Protein AF-A0AAV4RM75-F1 (afdb_monomer)

Foldseek 3Di:
DDDDDDDDDDDDPPPDDPPPPPPPDDDDCVVVPDDLLVNLLVLQLVLLVVDPLSQVCVVLVQDPVLQLVLQLLLLVLLCVDPPSVVDDSCVSSCLQVPVPDHPDPDDHSSVNSSSNSNSVSVVCVVVVRDDPVCSNVSSVSSSCSSSVSSVVQVVVVVVVVVVVVVPDDDDDPDSDDDD

pLDDT: mean 72.4, std 22.97, range [29.69, 96.88]

Nearest PDB structures (foldseek):
  2k3o-assembly1_A  TM=8.147E-01  e=6.705E-03  Trichonephila 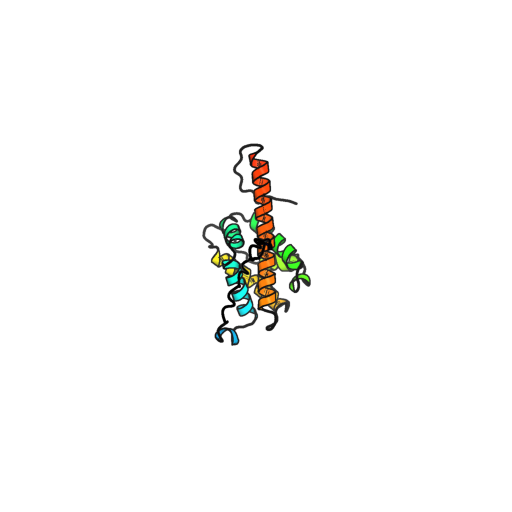antipodiana
  2k3n-assembly1_A  TM=6.837E-01  e=2.264E-02  Trichonephila antipodiana
  7dfe-assembly1_B  TM=6.908E-01  e=2.751E-02  Trichonephila antipodiana
  2lyi-assembly1_A  TM=7.559E-01  e=8.430E-02  Trichonephila antipodiana

Solvent-accessible surface area (backbone atoms only — not comparable to full-atom values): 10931 Å² total; per-residue (Å²): 131,85,86,87,87,86,90,86,76,89,83,79,87,76,80,77,80,80,76,81,73,78,78,78,73,80,80,59,79,76,68,75,78,54,54,71,46,60,52,40,21,50,51,31,27,56,55,44,72,68,34,63,66,49,50,54,49,59,73,66,51,77,43,76,73,36,53,56,54,50,44,41,50,35,26,62,43,39,42,76,35,82,64,49,46,80,60,56,53,65,61,48,28,47,52,64,53,56,87,53,77,70,70,51,98,81,74,52,65,66,57,54,35,47,55,52,19,43,39,56,24,53,50,30,56,77,68,66,60,65,46,91,93,41,39,67,60,50,34,52,52,51,48,51,30,43,46,52,45,51,49,53,48,55,52,51,53,51,54,49,52,53,60,42,66,76,65,61,95,75,98,68,96,62,66,78,81,80,132

Mean predicted aligned error: 13.77 Å

Secondary structure (DSSP, 8-state):
----------------------------GGGGGS-HHHHHHHHHHHHHHH-HHHHHHHHH--SHHHHHHHHHHHHHHHTTSTTGGGS-HHHHHHHHHTTPPP--TT--HHHHHHHHHHHHHHHHHHTT---TTTHHHHHHHHHHHHHHHHHHHHHHHHHHHHHHHTS------------

Sequence (179 aa):
MDTEVHPNKFLNQSKSVRKETTRVEKVSDSMSLMPLKESFKSLLYYNLMSSSVFKEVMYNSTNNSCEITYTRGIASNLLKYYPWSILNETVITNALLQDFPFMGDGQETPDFADIFASRISDLAEKYSLIEKNRLNEVATATVNSITSYLTKRLSNDYFLSLVIKTNVNQTQTQCLLIV

Organism: Caerostris extrusa (NCBI:txid172846)

InterPro domains:
  IPR043070 Spidroin, repetitive domain [G3DSA:1.10.274.60] (22-172)

Radius of gyration: 23.21 Å; Cα contacts (8 Å, |Δi|>4): 117; chains: 1; bounding box: 62×79×41 Å

Structure (mmCIF, N/CA/C/O backbone):
data_AF-A0AAV4RM75-F1
#
_entry.id   AF-A0AAV4RM75-F1
#
loop_
_atom_site.group_PDB
_atom_site.id
_atom_site.type_symbol
_atom_site.label_atom_id
_atom_site.label_alt_id
_atom_site.label_comp_id
_atom_site.label_asym_id
_atom_site.label_entity_id
_atom_site.label_seq_id
_atom_site.pdbx_PDB_ins_code
_atom_site.Cartn_x
_atom_site.Cartn_y
_atom_site.Cartn_z
_atom_site.occupancy
_atom_site.B_iso_or_equiv
_atom_site.auth_seq_id
_atom_site.auth_comp_id
_atom_site.auth_asym_id
_atom_site.auth_atom_id
_atom_site.pdbx_PDB_model_num
ATOM 1 N N . MET A 1 1 ? -36.904 66.925 -27.264 1.00 41.78 1 MET A N 1
ATOM 2 C CA . MET A 1 1 ? -36.433 65.536 -27.403 1.00 41.78 1 MET A CA 1
ATOM 3 C C . MET A 1 1 ? -34.915 65.590 -27.556 1.00 41.78 1 MET A C 1
ATOM 5 O O . MET A 1 1 ? -34.459 65.873 -28.655 1.00 41.78 1 MET A O 1
ATOM 9 N N . ASP A 1 2 ? -34.083 65.487 -26.515 1.00 29.69 2 ASP A N 1
ATOM 10 C CA . ASP A 1 2 ? -34.251 64.815 -25.204 1.00 29.69 2 ASP A CA 1
ATOM 11 C C . ASP A 1 2 ? -34.685 63.344 -25.382 1.00 29.69 2 ASP A C 1
ATOM 13 O O . ASP A 1 2 ? -35.726 63.110 -25.990 1.00 29.69 2 ASP A O 1
ATOM 17 N N . THR A 1 3 ? -34.001 62.290 -24.932 1.00 33.47 3 THR A N 1
ATOM 18 C CA . THR A 1 3 ? -32.664 62.085 -24.320 1.00 33.47 3 THR A CA 1
ATOM 19 C C . THR A 1 3 ? -32.276 60.606 -24.635 1.00 33.47 3 THR A C 1
ATOM 21 O O . THR A 1 3 ? -33.082 59.893 -25.228 1.00 33.47 3 THR A O 1
ATOM 24 N N . GLU A 1 4 ? -31.101 60.018 -24.373 1.00 33.50 4 GLU A N 1
ATOM 25 C CA . GLU A 1 4 ? -29.936 60.345 -23.534 1.00 33.50 4 GLU A CA 1
ATOM 26 C C . GLU A 1 4 ? -28.668 59.622 -24.063 1.00 33.50 4 GLU A C 1
ATOM 28 O O . GLU A 1 4 ? -28.739 58.860 -25.027 1.00 33.50 4 GLU A O 1
ATOM 33 N N . VAL A 1 5 ? -27.521 59.778 -23.389 1.00 41.44 5 VAL A N 1
ATOM 34 C CA . VAL A 1 5 ? -26.380 58.844 -23.468 1.00 41.44 5 VAL A CA 1
ATOM 35 C C . VAL A 1 5 ? -25.986 58.433 -22.052 1.00 41.44 5 VAL A C 1
ATOM 37 O O . VAL A 1 5 ? -25.601 59.293 -21.267 1.00 41.44 5 VAL A O 1
ATOM 40 N N . HIS A 1 6 ? -25.964 57.130 -21.752 1.00 35.81 6 HIS A N 1
ATOM 41 C CA . HIS A 1 6 ? -25.220 56.612 -20.598 1.00 35.81 6 HIS A CA 1
ATOM 42 C C . HIS A 1 6 ? -24.600 55.222 -20.871 1.00 35.81 6 HIS A C 1
ATOM 44 O O . HIS A 1 6 ? -25.290 54.335 -21.375 1.00 35.81 6 HIS A O 1
ATOM 50 N N . PRO A 1 7 ? -23.304 55.004 -20.551 1.00 52.12 7 PRO A N 1
ATOM 51 C CA . PRO A 1 7 ? -22.589 53.765 -20.863 1.00 52.12 7 PRO A CA 1
ATOM 52 C C . PRO A 1 7 ? -22.512 52.791 -19.673 1.00 52.12 7 PRO A C 1
ATOM 54 O O . PRO A 1 7 ? -22.403 53.202 -18.520 1.00 52.12 7 PRO A O 1
ATOM 57 N N . ASN A 1 8 ? -22.488 51.487 -19.960 1.00 32.75 8 ASN A N 1
ATOM 58 C CA . ASN A 1 8 ? -22.171 50.385 -19.036 1.00 32.75 8 ASN A CA 1
ATOM 59 C C . ASN A 1 8 ? -22.020 49.087 -19.862 1.00 32.75 8 ASN A C 1
ATOM 61 O O . ASN A 1 8 ? -22.695 48.941 -20.872 1.00 32.75 8 ASN A O 1
ATOM 65 N N . LYS A 1 9 ? -21.219 48.080 -19.498 1.00 35.28 9 LYS A N 1
ATOM 66 C CA . LYS A 1 9 ? -20.095 47.988 -18.548 1.00 35.28 9 LYS A CA 1
ATOM 67 C C . LYS A 1 9 ? -19.296 46.725 -18.917 1.00 35.28 9 LYS A C 1
ATOM 69 O O . LYS A 1 9 ? -19.857 45.802 -19.498 1.00 35.28 9 LYS A O 1
ATOM 74 N N . PHE A 1 10 ? -18.015 46.680 -18.555 1.00 34.00 10 PHE A N 1
ATOM 75 C CA . PHE A 1 10 ? -17.103 45.536 -18.704 1.00 34.00 10 PHE A CA 1
ATOM 76 C C . PHE A 1 10 ? -17.763 44.149 -18.563 1.00 34.00 10 PHE A C 1
ATOM 78 O O . PHE A 1 10 ? -18.206 43.782 -17.473 1.00 34.00 10 PHE A O 1
ATOM 85 N N . LEU A 1 11 ? -17.730 43.339 -19.629 1.00 32.19 11 LEU A N 1
ATOM 86 C CA . LEU A 1 11 ? -18.045 41.912 -19.544 1.00 32.19 11 LEU A CA 1
ATOM 87 C C . LEU A 1 11 ? -16.769 41.130 -19.187 1.00 32.19 11 LEU A C 1
ATOM 89 O O . LEU A 1 11 ? -15.975 40.765 -20.053 1.00 32.19 11 LEU A O 1
ATOM 93 N N . ASN A 1 12 ? -16.558 40.890 -17.892 1.00 32.94 12 ASN A N 1
ATOM 94 C CA . ASN A 1 12 ? -15.472 40.033 -17.414 1.00 32.94 12 ASN A CA 1
ATOM 95 C C . ASN A 1 12 ? -15.678 38.587 -17.894 1.00 32.94 12 ASN A C 1
ATOM 97 O O . ASN A 1 12 ? -16.632 37.926 -17.489 1.00 32.94 12 ASN A O 1
ATOM 101 N N . GLN A 1 13 ? -14.744 38.063 -18.692 1.00 32.09 13 GLN A N 1
ATOM 102 C CA . GLN A 1 13 ? -14.672 36.633 -19.005 1.00 32.09 13 GLN A CA 1
ATOM 103 C C . GLN A 1 13 ? -14.008 35.852 -17.859 1.00 32.09 13 GLN A C 1
ATOM 105 O O . GLN A 1 13 ? -12.873 35.387 -17.970 1.00 32.09 13 GLN A O 1
ATOM 110 N N . SER A 1 14 ? -14.722 35.657 -16.752 1.00 34.00 14 SER A N 1
ATOM 111 C CA . SER A 1 14 ? -14.342 34.656 -15.751 1.00 34.00 14 SER A CA 1
ATOM 112 C C . SER A 1 14 ? -14.727 33.258 -16.248 1.00 34.00 14 SER A C 1
ATOM 114 O O . SER A 1 14 ? -15.868 32.816 -16.114 1.00 34.00 14 SER A O 1
ATOM 116 N N . LYS A 1 15 ? -13.756 32.534 -16.825 1.00 35.41 15 LYS A N 1
ATOM 117 C CA . LYS A 1 15 ? -13.901 31.104 -17.145 1.00 35.41 15 LYS A CA 1
ATOM 118 C C . LYS A 1 15 ? -14.221 30.330 -15.862 1.00 35.41 15 LYS A C 1
ATOM 120 O O . LYS A 1 15 ? -13.360 30.166 -15.002 1.00 35.41 15 LYS A O 1
ATOM 125 N N . SER A 1 16 ? -15.463 29.864 -15.744 1.00 32.78 16 SER A N 1
ATOM 126 C CA . SER A 1 16 ? -15.908 29.059 -14.607 1.00 32.78 16 SER A CA 1
ATOM 127 C C . SER A 1 16 ? -15.140 27.737 -14.558 1.00 32.78 16 SER A C 1
ATOM 129 O O . SER A 1 16 ? -15.148 26.966 -15.521 1.00 32.78 16 SER A O 1
ATOM 131 N N . VAL A 1 17 ? -14.479 27.477 -13.430 1.00 35.81 17 VAL A N 1
ATOM 132 C CA . VAL A 1 17 ? -13.810 26.203 -13.156 1.00 35.81 17 VAL A CA 1
ATOM 133 C C . VAL A 1 17 ? -14.878 25.118 -13.057 1.00 35.81 17 VAL A C 1
ATOM 135 O O . VAL A 1 17 ? -15.662 25.084 -12.105 1.00 35.81 17 VAL A O 1
ATOM 138 N N . ARG A 1 18 ? -14.908 24.215 -14.041 1.00 31.72 18 ARG A N 1
ATOM 139 C CA . ARG A 1 18 ? -15.780 23.039 -14.019 1.00 31.72 18 ARG A CA 1
ATOM 140 C C . ARG A 1 18 ? -15.318 22.129 -12.881 1.00 31.72 18 ARG A C 1
ATOM 142 O O . ARG A 1 18 ? -14.354 21.391 -13.041 1.00 31.72 18 ARG A O 1
ATOM 149 N N . LYS A 1 19 ? -15.996 22.202 -11.730 1.00 36.22 19 LYS A N 1
ATOM 150 C CA . LYS A 1 19 ? -15.801 21.256 -10.624 1.00 36.22 19 LYS A CA 1
ATOM 151 C C . LYS A 1 19 ? -16.116 19.852 -11.127 1.00 36.22 19 LYS A C 1
ATOM 153 O O . LYS A 1 19 ? -17.282 19.500 -11.317 1.00 36.22 19 LYS A O 1
ATOM 158 N N . GLU A 1 20 ? -15.068 19.076 -11.353 1.00 34.22 20 GLU A N 1
ATOM 159 C CA . GLU A 1 20 ? -15.164 17.660 -11.663 1.00 34.22 20 GLU A CA 1
ATOM 160 C C . GLU A 1 20 ? -15.786 16.967 -10.449 1.00 34.22 20 GLU A C 1
ATOM 162 O O . GLU A 1 20 ? -15.192 16.856 -9.379 1.00 34.22 20 GLU A O 1
ATOM 167 N N . THR A 1 21 ? -17.072 16.652 -10.574 1.00 34.41 21 THR A N 1
ATOM 168 C CA . THR A 1 21 ? -17.865 16.133 -9.465 1.00 34.41 21 THR A CA 1
ATOM 169 C C . THR A 1 21 ? -17.670 14.631 -9.450 1.00 34.41 21 THR A C 1
ATOM 171 O O . THR A 1 21 ? -18.333 13.917 -10.203 1.00 34.41 21 THR A O 1
ATOM 174 N N . THR A 1 22 ? -16.732 14.162 -8.625 1.00 37.88 22 THR A N 1
ATOM 175 C CA . THR A 1 22 ? -16.485 12.734 -8.415 1.00 37.88 22 THR A CA 1
ATOM 176 C C . THR A 1 22 ? -17.799 12.055 -8.056 1.00 37.88 22 THR A C 1
ATOM 178 O O . THR A 1 22 ? -18.402 12.333 -7.017 1.00 37.88 22 THR A O 1
ATOM 181 N N . ARG A 1 23 ? -18.276 11.193 -8.956 1.00 39.38 23 ARG A N 1
ATOM 182 C CA . ARG A 1 23 ? -19.528 10.461 -8.794 1.00 39.38 23 ARG A CA 1
ATOM 183 C C . ARG A 1 23 ? -19.340 9.459 -7.660 1.00 39.38 23 ARG A C 1
ATOM 185 O O . ARG A 1 23 ? -18.745 8.409 -7.864 1.00 39.38 23 ARG A O 1
ATOM 192 N N . VAL A 1 24 ? -19.836 9.797 -6.471 1.00 42.28 24 VAL A N 1
ATOM 193 C CA . VAL A 1 24 ? -19.927 8.849 -5.357 1.00 42.28 24 VAL A CA 1
ATOM 194 C C . VAL A 1 24 ? -20.933 7.779 -5.765 1.00 42.28 24 VAL A C 1
ATOM 196 O O . VAL A 1 24 ? -22.145 8.001 -5.708 1.00 42.28 24 VAL A O 1
ATOM 199 N N . GLU A 1 25 ? -20.438 6.638 -6.239 1.00 44.91 25 GLU A N 1
ATOM 200 C CA . GLU A 1 25 ? -21.293 5.479 -6.440 1.00 44.91 25 GLU A CA 1
ATOM 201 C C . GLU A 1 25 ? -21.811 4.997 -5.088 1.00 44.91 25 GLU A C 1
ATOM 203 O O . GLU A 1 25 ? -21.097 4.912 -4.087 1.00 44.91 25 GLU A O 1
ATOM 208 N N . LYS A 1 26 ? -23.120 4.761 -5.059 1.00 42.38 26 LYS A N 1
ATOM 209 C CA . LYS A 1 26 ? -23.855 4.411 -3.856 1.00 42.38 26 LYS A CA 1
ATOM 210 C C . LYS A 1 26 ? -23.530 2.956 -3.523 1.00 42.38 26 LYS A C 1
ATOM 212 O O . LYS A 1 26 ? -24.121 2.057 -4.113 1.00 42.38 26 LYS A O 1
ATOM 217 N N . VAL A 1 27 ? -22.565 2.758 -2.623 1.00 45.16 27 VAL A N 1
ATOM 218 C CA . VAL A 1 27 ? -22.133 1.440 -2.131 1.00 45.16 27 VAL A CA 1
ATOM 219 C C . VAL A 1 27 ? -23.362 0.604 -1.778 1.00 45.16 27 VAL A C 1
ATOM 221 O O . VAL A 1 27 ? -24.171 1.011 -0.944 1.00 45.16 27 VAL A O 1
ATOM 224 N N . SER A 1 28 ? -23.521 -0.537 -2.449 1.00 44.34 28 SER A N 1
ATOM 225 C CA . SER A 1 28 ? -24.638 -1.451 -2.224 1.00 44.34 28 SER A CA 1
ATOM 226 C C . SER A 1 28 ? -24.513 -2.152 -0.873 1.00 44.34 28 SER A C 1
ATOM 228 O O . SER A 1 28 ? -23.408 -2.474 -0.431 1.00 44.34 28 SER A O 1
ATOM 230 N N . ASP A 1 29 ? -25.652 -2.472 -0.254 1.00 44.28 29 ASP A N 1
ATOM 231 C CA . ASP A 1 29 ? -25.737 -3.041 1.101 1.00 44.28 29 ASP A CA 1
ATOM 232 C C . ASP A 1 29 ? -24.997 -4.388 1.287 1.00 44.28 29 ASP A C 1
ATOM 234 O O . ASP A 1 29 ? -24.772 -4.829 2.414 1.00 44.28 29 ASP A O 1
ATOM 238 N N . SER A 1 30 ? -24.538 -5.018 0.199 1.00 44.31 30 SER A N 1
ATOM 239 C CA . SER A 1 30 ? -23.653 -6.191 0.199 1.00 44.31 30 SER A CA 1
ATOM 240 C C . SER A 1 30 ? -22.316 -5.977 0.924 1.00 44.31 30 SER A C 1
ATOM 242 O O . SER A 1 30 ? -21.786 -6.931 1.491 1.00 44.31 30 SER A O 1
ATOM 244 N N . MET A 1 31 ? -21.789 -4.747 0.993 1.00 48.78 31 MET A N 1
ATOM 245 C CA . MET A 1 31 ? -20.580 -4.448 1.783 1.00 48.78 31 MET A CA 1
ATOM 246 C C . MET A 1 31 ? -20.799 -4.545 3.308 1.00 48.78 31 MET A C 1
ATOM 248 O O . MET A 1 31 ? -19.834 -4.530 4.066 1.00 48.78 31 MET A O 1
ATOM 252 N N . SER A 1 32 ? -22.043 -4.672 3.786 1.00 49.25 32 SER A N 1
ATOM 253 C CA . SER A 1 32 ? -22.368 -4.685 5.223 1.00 49.25 32 SER A CA 1
ATOM 254 C C . SER A 1 32 ? -21.887 -5.940 5.979 1.00 49.25 32 SER A C 1
ATOM 256 O O . SER A 1 32 ? -21.762 -5.901 7.204 1.00 49.25 32 SER A O 1
ATOM 258 N N . LEU A 1 33 ? -21.600 -7.039 5.267 1.00 60.91 33 LEU A N 1
ATOM 259 C CA . LEU A 1 33 ? -21.212 -8.341 5.840 1.00 60.91 33 LEU A CA 1
ATOM 260 C C . LEU A 1 33 ? -19.731 -8.707 5.650 1.00 60.91 33 LEU A C 1
ATOM 262 O O . LEU A 1 33 ? -19.276 -9.709 6.198 1.00 60.91 33 LEU A O 1
ATOM 266 N N . MET A 1 34 ? -18.978 -7.934 4.866 1.00 76.31 34 MET A N 1
ATOM 267 C CA . MET A 1 34 ? -17.593 -8.265 4.535 1.00 76.31 34 MET A CA 1
ATOM 268 C C . MET A 1 34 ? -16.650 -7.860 5.691 1.00 76.31 34 MET A C 1
ATOM 270 O O . MET A 1 34 ? -16.837 -6.785 6.270 1.00 76.31 34 MET A O 1
ATOM 274 N N . PRO A 1 35 ? -15.630 -8.669 6.051 1.00 91.25 35 PRO A N 1
ATOM 275 C CA . PRO A 1 35 ? -14.636 -8.277 7.050 1.00 91.25 35 PRO A CA 1
ATOM 276 C C . PRO A 1 35 ? -13.975 -6.931 6.716 1.00 91.25 35 PRO A C 1
ATOM 278 O O . PRO A 1 35 ? -13.825 -6.578 5.543 1.00 91.25 35 PRO A O 1
ATOM 281 N N . LEU A 1 36 ? -13.552 -6.177 7.739 1.00 92.94 36 LEU A N 1
ATOM 282 C CA . LEU A 1 36 ? -12.953 -4.847 7.544 1.00 92.94 36 LEU A CA 1
ATOM 283 C C . LEU A 1 36 ? -11.711 -4.900 6.649 1.00 92.94 36 LEU A C 1
ATOM 285 O O . LEU A 1 36 ? -11.589 -4.088 5.737 1.00 92.94 36 LEU A O 1
ATOM 289 N N . LYS A 1 37 ? -10.848 -5.897 6.859 1.00 95.12 37 LYS A N 1
ATOM 290 C CA . LYS A 1 37 ? -9.686 -6.190 6.016 1.00 95.12 37 LYS A CA 1
ATOM 291 C C . LYS A 1 37 ? -10.049 -6.424 4.553 1.00 95.12 37 LYS A C 1
ATOM 293 O O . LYS A 1 37 ? -9.462 -5.796 3.686 1.00 95.12 37 LYS A O 1
ATOM 298 N N . GLU A 1 38 ? -11.026 -7.278 4.270 1.00 95.69 38 GLU A N 1
ATOM 299 C CA . GLU A 1 38 ? -11.417 -7.606 2.891 1.00 95.69 38 GLU A CA 1
ATOM 300 C C . GLU A 1 38 ? -12.096 -6.422 2.186 1.00 95.69 38 GLU A C 1
ATOM 302 O O . GLU A 1 38 ? -11.874 -6.163 1.000 1.00 95.69 38 GLU A O 1
ATOM 307 N N . SER A 1 39 ? -12.857 -5.631 2.947 1.00 95.69 39 SER A N 1
ATOM 308 C CA . SER A 1 39 ? -13.413 -4.359 2.480 1.00 95.69 39 SER A CA 1
ATOM 309 C C . SER A 1 39 ? -12.295 -3.360 2.146 1.00 95.69 39 SER A C 1
ATOM 311 O O . SER A 1 39 ? -12.345 -2.692 1.114 1.00 95.69 39 SER A O 1
ATOM 313 N N . PHE A 1 40 ? -11.257 -3.288 2.986 1.00 96.88 40 PHE A N 1
ATOM 314 C CA . PHE A 1 40 ? -10.074 -2.455 2.766 1.00 96.88 40 PHE A CA 1
ATOM 315 C C . PHE A 1 40 ? -9.263 -2.922 1.550 1.00 96.88 40 PHE A C 1
ATOM 317 O O . PHE A 1 40 ? -8.985 -2.109 0.670 1.00 96.88 40 PHE A O 1
ATOM 324 N N . LYS A 1 41 ? -8.981 -4.227 1.436 1.00 96.88 41 LYS A N 1
ATOM 325 C CA . LYS A 1 41 ? -8.309 -4.852 0.287 1.00 96.88 41 LYS A CA 1
ATOM 326 C C . LYS A 1 41 ? -9.018 -4.495 -1.014 1.00 96.88 41 LYS A C 1
ATOM 328 O O . LYS A 1 41 ? -8.382 -4.008 -1.944 1.00 96.88 41 LYS A O 1
ATOM 333 N N . SER A 1 42 ? -10.340 -4.659 -1.046 1.00 96.12 42 SER A N 1
ATOM 334 C CA . SER A 1 42 ? -11.169 -4.314 -2.204 1.00 96.12 42 SER A CA 1
ATOM 335 C C . SER A 1 42 ? -11.028 -2.834 -2.583 1.00 96.12 42 SER A C 1
ATOM 337 O O . SER A 1 42 ? -10.778 -2.510 -3.743 1.00 96.12 42 SER A O 1
ATOM 339 N N . LEU A 1 43 ? -11.125 -1.921 -1.608 1.00 96.56 43 LEU A N 1
ATOM 340 C CA . LEU A 1 43 ? -10.959 -0.480 -1.839 1.00 96.56 43 LEU A CA 1
ATOM 341 C C . LEU A 1 43 ? -9.558 -0.121 -2.350 1.00 96.56 43 LEU A C 1
ATOM 343 O O . LEU A 1 43 ? -9.436 0.739 -3.221 1.00 96.56 43 LEU A O 1
ATOM 347 N N . LEU A 1 44 ? -8.504 -0.757 -1.836 1.00 96.75 44 LEU A N 1
ATOM 348 C CA . LEU A 1 44 ? -7.141 -0.560 -2.331 1.00 96.75 44 LEU A CA 1
ATOM 349 C C . LEU A 1 44 ? -7.009 -1.060 -3.770 1.00 96.75 44 LEU A C 1
ATOM 351 O O . LEU A 1 44 ? -6.587 -0.293 -4.629 1.00 96.75 44 LEU A O 1
ATOM 355 N N . TYR A 1 45 ? -7.431 -2.296 -4.047 1.00 95.44 45 TYR A N 1
ATOM 356 C CA . TYR A 1 45 ? -7.366 -2.910 -5.373 1.00 95.44 45 TYR A CA 1
ATOM 357 C C . TYR A 1 45 ? -8.037 -2.039 -6.445 1.00 95.44 45 TYR A C 1
ATOM 359 O O . TYR A 1 45 ? -7.392 -1.657 -7.424 1.00 95.44 45 TYR A O 1
ATOM 367 N N . TYR A 1 46 ? -9.298 -1.639 -6.240 1.00 95.44 46 TYR A N 1
ATOM 368 C CA . TYR A 1 46 ? -10.026 -0.823 -7.219 1.00 95.44 46 TYR A CA 1
ATOM 369 C C . TYR A 1 46 ? -9.391 0.558 -7.439 1.00 95.44 46 TYR A C 1
ATOM 371 O O . TYR A 1 46 ? -9.344 1.041 -8.572 1.00 95.44 46 TYR A O 1
ATOM 379 N N . ASN A 1 47 ? -8.864 1.190 -6.385 1.00 95.12 47 ASN A N 1
ATOM 380 C CA . ASN A 1 47 ? -8.208 2.495 -6.490 1.00 95.12 47 ASN A CA 1
ATOM 381 C C . ASN A 1 47 ? -6.795 2.413 -7.108 1.00 95.12 47 ASN A C 1
ATOM 383 O O . ASN A 1 47 ? -6.367 3.347 -7.784 1.00 95.12 47 ASN A O 1
ATOM 387 N N . LEU A 1 48 ? -6.072 1.303 -6.929 1.00 92.56 48 LEU A N 1
ATOM 388 C CA . LEU A 1 48 ? -4.798 1.055 -7.613 1.00 92.56 48 LEU A CA 1
ATOM 389 C C . LEU A 1 48 ? -5.030 0.769 -9.104 1.00 92.56 48 LEU A C 1
ATOM 391 O O . LEU A 1 48 ? -4.394 1.386 -9.955 1.00 92.56 48 LEU A O 1
ATOM 395 N N . MET A 1 49 ? -6.009 -0.079 -9.434 1.00 93.31 49 MET A N 1
ATOM 396 C CA . MET A 1 49 ? -6.353 -0.422 -10.820 1.00 93.31 49 MET A CA 1
ATOM 397 C C . MET A 1 49 ? -6.974 0.737 -11.613 1.00 93.31 49 MET A C 1
ATOM 399 O O . MET A 1 49 ? -6.864 0.769 -12.844 1.00 93.31 49 MET A O 1
ATOM 403 N N . SER A 1 50 ? -7.590 1.722 -10.953 1.00 92.75 50 SER A N 1
ATOM 404 C CA . SER A 1 50 ? -8.050 2.948 -11.618 1.00 92.75 50 SER A CA 1
ATOM 405 C C . SER A 1 50 ? -6.903 3.922 -11.931 1.00 92.75 50 SER A C 1
ATOM 407 O O . SER A 1 50 ? -6.985 4.649 -12.924 1.00 92.75 50 SER A O 1
ATOM 409 N N . SER A 1 51 ? -5.795 3.887 -11.181 1.00 91.75 51 SER A N 1
ATOM 410 C CA . SER A 1 51 ? -4.637 4.761 -11.398 1.00 91.75 51 SER A CA 1
ATOM 411 C C . SER A 1 51 ? -3.854 4.401 -12.668 1.00 91.75 51 SER A C 1
ATOM 413 O O . SER A 1 51 ? -3.297 3.310 -12.796 1.00 91.75 51 SER A O 1
ATOM 415 N N . SER A 1 52 ? -3.762 5.342 -13.613 1.00 88.75 52 SER A N 1
ATOM 416 C CA . SER A 1 52 ? -2.922 5.208 -14.813 1.00 88.75 52 SER A CA 1
ATOM 417 C C . SER A 1 52 ? -1.439 5.075 -14.464 1.00 88.75 52 SER A C 1
ATOM 419 O O . SER A 1 52 ? -0.791 4.155 -14.947 1.00 88.75 52 SER A O 1
ATOM 421 N N . VAL A 1 53 ? -0.937 5.933 -13.570 1.00 87.50 53 VAL A N 1
ATOM 422 C CA . VAL A 1 53 ? 0.459 5.945 -13.099 1.00 87.50 53 VAL A CA 1
ATOM 423 C C . VAL A 1 53 ? 0.857 4.616 -12.457 1.00 87.50 53 VAL A C 1
ATOM 425 O O . VAL A 1 53 ? 1.957 4.127 -12.692 1.00 87.50 53 VAL A O 1
ATOM 428 N N . PHE A 1 54 ? -0.030 4.011 -11.661 1.00 86.75 54 PHE A N 1
ATOM 429 C CA . PHE A 1 54 ? 0.235 2.697 -11.076 1.00 86.75 54 PHE A CA 1
ATOM 430 C C . PHE A 1 54 ? 0.405 1.632 -12.164 1.00 86.75 54 PHE A C 1
ATOM 432 O O . PHE A 1 54 ? 1.413 0.931 -12.183 1.00 86.75 54 PHE A O 1
ATOM 439 N N . LYS A 1 55 ? -0.539 1.563 -13.113 1.00 84.81 55 LYS A N 1
ATOM 440 C CA . LYS A 1 55 ? -0.478 0.606 -14.228 1.00 84.81 55 LYS A CA 1
ATOM 441 C C . LYS A 1 55 ? 0.751 0.816 -15.112 1.00 84.81 55 LYS A C 1
ATOM 443 O O . LYS A 1 55 ? 1.382 -0.157 -15.501 1.00 84.81 55 LYS A O 1
ATOM 448 N N . GLU A 1 56 ? 1.121 2.066 -15.381 1.00 81.56 56 GLU A N 1
ATOM 449 C CA . GLU A 1 56 ? 2.311 2.417 -16.159 1.00 81.56 56 GLU A CA 1
ATOM 450 C C . GLU A 1 56 ? 3.607 1.963 -15.475 1.00 81.56 56 GLU A C 1
ATOM 452 O O . GLU A 1 56 ? 4.455 1.365 -16.132 1.00 81.56 56 GLU A O 1
ATOM 457 N N . VAL A 1 57 ? 3.764 2.181 -14.163 1.00 79.62 57 VAL A N 1
ATOM 458 C CA . VAL A 1 57 ? 4.952 1.687 -13.446 1.00 79.62 57 VAL A CA 1
ATOM 459 C C . VAL A 1 57 ? 4.997 0.163 -13.455 1.00 79.62 57 VAL A C 1
ATOM 461 O O . VAL A 1 57 ? 6.036 -0.399 -13.784 1.00 79.62 57 VAL A O 1
ATOM 464 N N . MET A 1 58 ? 3.888 -0.512 -13.142 1.00 77.50 58 MET A N 1
ATOM 465 C CA . MET A 1 58 ? 3.895 -1.975 -13.027 1.00 77.50 58 MET A CA 1
ATOM 466 C C . MET A 1 58 ? 4.065 -2.678 -14.377 1.00 77.50 58 MET A C 1
ATOM 468 O O . MET A 1 58 ? 4.731 -3.703 -14.432 1.00 77.50 58 MET A O 1
ATOM 472 N N . TYR A 1 59 ? 3.564 -2.105 -15.475 1.00 72.62 59 TYR A N 1
ATOM 473 C CA . TYR A 1 59 ? 3.825 -2.615 -16.827 1.00 72.62 59 TYR A CA 1
ATOM 474 C C . TYR A 1 59 ? 5.305 -2.494 -17.240 1.00 72.62 59 TYR A C 1
ATOM 476 O O . TYR A 1 59 ? 5.806 -3.318 -18.000 1.00 72.62 59 TYR A O 1
ATOM 484 N N . ASN A 1 60 ? 6.020 -1.476 -16.745 1.00 69.38 60 ASN A N 1
ATOM 485 C CA . ASN A 1 60 ? 7.411 -1.196 -17.122 1.00 69.38 60 ASN A CA 1
ATOM 486 C C . ASN A 1 60 ? 8.461 -1.706 -16.106 1.00 69.38 60 ASN A C 1
ATOM 488 O O . ASN A 1 60 ? 9.660 -1.596 -16.365 1.00 69.38 60 ASN A O 1
ATOM 492 N N . SER A 1 61 ? 8.056 -2.252 -14.954 1.00 63.31 61 SER A N 1
ATOM 493 C CA . SER A 1 61 ? 8.945 -2.624 -13.835 1.00 63.31 61 SER A CA 1
ATOM 494 C C . SER A 1 61 ? 9.583 -4.020 -13.985 1.00 63.31 61 SER A C 1
ATOM 496 O O . SER A 1 61 ? 9.590 -4.818 -13.052 1.00 63.31 61 SER A O 1
ATOM 498 N N . THR A 1 62 ? 10.176 -4.326 -15.139 1.00 53.62 62 THR A N 1
ATOM 499 C CA . THR A 1 62 ? 10.654 -5.681 -15.501 1.00 53.62 62 THR A CA 1
ATOM 500 C C . THR A 1 62 ? 11.989 -6.108 -14.850 1.00 53.62 62 THR A C 1
ATOM 502 O O . THR A 1 62 ? 12.788 -6.802 -15.481 1.00 53.62 62 THR A O 1
ATOM 505 N N . ASN A 1 63 ? 12.331 -5.629 -13.646 1.00 60.69 63 ASN A N 1
ATOM 506 C CA . ASN A 1 63 ? 13.621 -5.927 -13.003 1.00 60.69 63 ASN A CA 1
ATOM 507 C C . ASN A 1 63 ? 13.558 -5.832 -11.467 1.00 60.69 63 ASN A C 1
ATOM 509 O O . ASN A 1 63 ? 13.258 -4.774 -10.915 1.00 60.69 63 ASN A O 1
ATOM 513 N N . ASN A 1 64 ? 13.970 -6.906 -10.787 1.00 58.50 64 ASN A N 1
ATOM 514 C CA . ASN A 1 64 ? 13.987 -7.081 -9.326 1.00 58.50 64 ASN A CA 1
ATOM 515 C C . ASN A 1 64 ? 14.614 -5.906 -8.543 1.00 58.50 64 ASN A C 1
ATOM 517 O O . ASN A 1 64 ? 14.247 -5.630 -7.400 1.00 58.50 64 ASN A O 1
ATOM 521 N N . SER A 1 65 ? 15.583 -5.196 -9.133 1.00 61.47 65 SER A N 1
ATOM 522 C CA . SER A 1 65 ? 16.208 -4.032 -8.482 1.00 61.47 65 SER A CA 1
ATOM 523 C C . SER A 1 65 ? 15.277 -2.810 -8.391 1.00 61.47 65 SER A C 1
ATOM 525 O O . SER A 1 65 ? 15.356 -2.059 -7.419 1.00 61.47 65 SER A O 1
ATOM 527 N N . CYS A 1 66 ? 14.348 -2.642 -9.339 1.00 69.50 66 CYS A N 1
ATOM 528 C CA . CYS A 1 66 ? 13.317 -1.600 -9.311 1.00 69.50 66 CYS A CA 1
ATOM 529 C C . CYS A 1 66 ? 12.310 -1.865 -8.184 1.00 69.50 66 CYS A C 1
ATOM 531 O O . CYS A 1 66 ? 11.965 -0.946 -7.443 1.00 69.50 66 CYS A O 1
ATOM 533 N N . GLU A 1 67 ? 11.883 -3.121 -8.021 1.00 71.69 67 GLU A N 1
ATOM 534 C CA . GLU A 1 67 ? 10.858 -3.548 -7.059 1.00 71.69 67 GLU A CA 1
ATOM 535 C C . GLU A 1 67 ? 11.223 -3.177 -5.613 1.00 71.69 67 GLU A C 1
ATOM 537 O O . GLU A 1 67 ? 10.404 -2.609 -4.885 1.00 71.69 67 GLU A O 1
ATOM 542 N N . ILE A 1 68 ? 12.472 -3.431 -5.202 1.00 77.69 68 ILE A N 1
ATOM 543 C CA . ILE A 1 68 ? 12.967 -3.101 -3.855 1.00 77.69 68 ILE A CA 1
ATOM 544 C C . ILE A 1 68 ? 13.010 -1.580 -3.650 1.00 77.69 68 ILE A C 1
ATOM 546 O O . ILE A 1 68 ? 12.593 -1.086 -2.598 1.00 77.69 68 ILE A O 1
ATOM 550 N N . THR A 1 69 ? 13.480 -0.822 -4.647 1.00 80.25 69 THR A N 1
ATOM 551 C CA . THR A 1 69 ? 13.524 0.648 -4.591 1.00 80.25 69 THR A CA 1
ATOM 552 C C . THR A 1 69 ? 12.124 1.256 -4.529 1.00 80.25 69 THR A C 1
ATOM 554 O O . THR A 1 69 ? 11.888 2.137 -3.699 1.00 80.25 69 THR A O 1
ATOM 557 N N . TYR A 1 70 ? 11.185 0.779 -5.352 1.00 81.06 70 TYR A N 1
ATOM 558 C CA . TYR A 1 70 ? 9.797 1.235 -5.325 1.00 81.06 70 TYR A CA 1
ATOM 559 C C . TYR A 1 70 ? 9.115 0.864 -4.008 1.00 81.06 70 TYR A C 1
ATOM 561 O O . TYR A 1 70 ? 8.478 1.719 -3.402 1.00 81.06 70 TYR A O 1
ATOM 569 N N . THR A 1 71 ? 9.302 -0.360 -3.512 1.00 85.12 71 THR A N 1
ATOM 570 C CA . THR A 1 71 ? 8.699 -0.813 -2.250 1.00 85.12 71 THR A CA 1
ATOM 571 C C . THR A 1 71 ? 9.178 0.010 -1.056 1.00 85.12 71 THR A C 1
ATOM 573 O O . THR A 1 71 ? 8.351 0.479 -0.272 1.00 85.12 71 THR A O 1
ATOM 576 N N . ARG A 1 72 ? 10.490 0.271 -0.949 1.00 87.75 72 ARG A N 1
ATOM 577 C CA . ARG A 1 72 ? 11.042 1.175 0.075 1.00 87.75 72 ARG A CA 1
ATOM 578 C C . ARG A 1 72 ? 10.494 2.589 -0.067 1.00 87.75 72 ARG A C 1
ATOM 580 O O . ARG A 1 72 ? 9.973 3.136 0.894 1.00 87.75 72 ARG A O 1
ATOM 587 N N . GLY A 1 73 ? 10.531 3.163 -1.270 1.00 88.81 73 GLY A N 1
ATOM 588 C CA . GLY A 1 73 ? 10.043 4.524 -1.498 1.00 88.81 73 GLY A CA 1
ATOM 589 C C . GLY A 1 73 ? 8.544 4.699 -1.222 1.00 88.81 73 GLY A C 1
ATOM 590 O O . GLY A 1 73 ? 8.137 5.730 -0.682 1.00 88.81 73 GLY A O 1
ATOM 591 N N . ILE A 1 74 ? 7.731 3.676 -1.507 1.00 91.00 74 ILE A N 1
ATOM 592 C CA . ILE A 1 74 ? 6.324 3.610 -1.099 1.00 91.00 74 ILE A CA 1
ATOM 593 C C . ILE A 1 74 ? 6.215 3.555 0.429 1.00 91.00 74 ILE A C 1
ATOM 595 O O . ILE A 1 74 ? 5.467 4.350 0.994 1.00 91.00 74 ILE A O 1
ATOM 599 N N . ALA A 1 75 ? 6.976 2.690 1.108 1.00 92.69 75 ALA A N 1
ATOM 600 C CA . ALA A 1 75 ? 6.985 2.606 2.569 1.00 92.69 75 ALA A CA 1
ATOM 601 C C . ALA A 1 75 ? 7.348 3.956 3.220 1.00 92.69 75 ALA A C 1
ATOM 603 O O . ALA A 1 75 ? 6.566 4.475 4.020 1.00 92.69 75 ALA A O 1
ATOM 604 N N . SER A 1 76 ? 8.450 4.593 2.805 1.00 93.44 76 SER A N 1
ATOM 605 C CA . SER A 1 76 ? 8.852 5.925 3.280 1.00 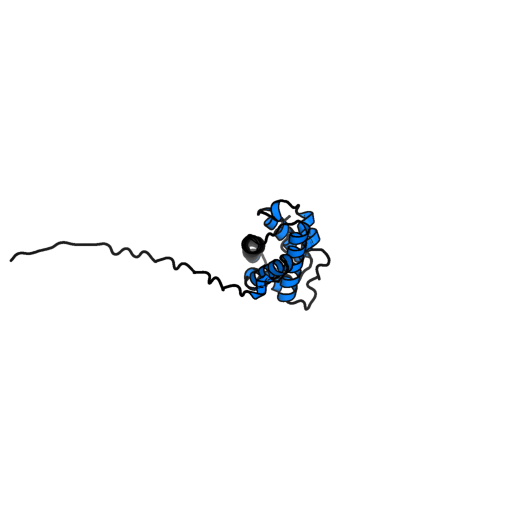93.44 76 SER A CA 1
ATOM 606 C C . SER A 1 76 ? 7.797 7.002 2.996 1.00 93.44 76 SER A C 1
ATOM 608 O O . SER A 1 76 ? 7.712 7.994 3.722 1.00 93.44 76 SER A O 1
ATOM 610 N N . ASN A 1 77 ? 6.999 6.866 1.928 1.00 94.31 77 ASN A N 1
ATOM 611 C CA . ASN A 1 77 ? 5.934 7.820 1.619 1.00 94.31 77 ASN A CA 1
ATOM 612 C C . ASN A 1 77 ? 4.640 7.544 2.398 1.00 94.31 77 ASN A C 1
ATOM 614 O O . ASN A 1 77 ? 3.961 8.498 2.772 1.00 94.31 77 ASN A O 1
ATOM 618 N N . LEU A 1 78 ? 4.314 6.282 2.701 1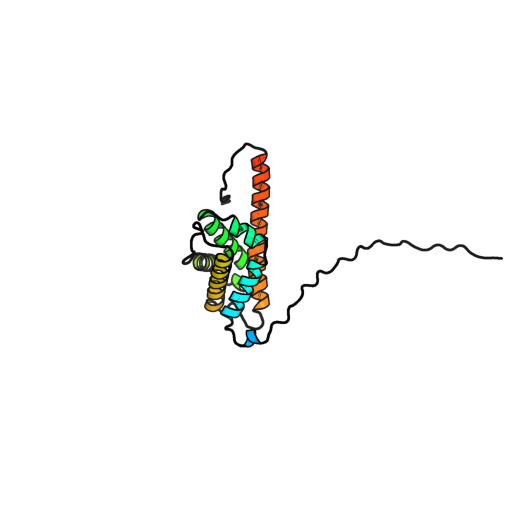.00 94.88 78 LEU A N 1
ATOM 619 C CA . LEU A 1 78 ? 3.192 5.909 3.570 1.00 94.88 78 LEU A CA 1
ATOM 620 C C . LEU A 1 78 ? 3.381 6.469 4.983 1.00 94.88 78 LEU A C 1
ATOM 622 O O . LEU A 1 78 ? 2.471 7.120 5.489 1.00 94.88 78 LEU A O 1
ATOM 626 N N . LEU A 1 79 ? 4.580 6.334 5.564 1.00 95.62 79 LEU A N 1
ATOM 627 C CA . LEU A 1 79 ? 4.919 6.832 6.909 1.00 95.62 79 LEU A CA 1
ATOM 628 C C . LEU A 1 79 ? 4.664 8.332 7.141 1.00 95.62 79 LEU A C 1
ATOM 630 O O . LEU A 1 79 ? 4.595 8.772 8.285 1.00 95.62 79 LEU A O 1
ATOM 634 N N . LYS A 1 80 ? 4.515 9.134 6.081 1.00 93.06 80 LYS A N 1
ATOM 635 C CA . LYS A 1 80 ? 4.214 10.574 6.176 1.00 93.06 80 LYS A CA 1
ATOM 636 C C . LYS A 1 80 ? 2.760 10.859 6.560 1.00 93.06 80 LYS A C 1
ATOM 638 O O . LYS A 1 80 ? 2.428 12.011 6.833 1.00 93.06 80 LYS A O 1
ATOM 643 N N . TYR A 1 81 ? 1.898 9.843 6.555 1.00 91.88 81 TYR A N 1
ATOM 644 C CA . TYR A 1 81 ? 0.461 9.981 6.751 1.00 91.88 81 TYR A CA 1
ATOM 645 C C . TYR A 1 81 ? -0.034 9.039 7.852 1.00 91.88 81 TYR A C 1
ATOM 647 O O . TYR A 1 81 ? 0.329 7.864 7.909 1.00 91.88 81 TYR A O 1
ATOM 655 N N . TYR A 1 82 ? -0.913 9.548 8.713 1.00 90.31 82 TYR A N 1
ATOM 656 C CA . TYR A 1 82 ? -1.695 8.711 9.619 1.00 90.31 82 TYR A CA 1
ATOM 657 C C . TYR A 1 82 ? -2.607 7.781 8.787 1.00 90.31 82 TYR A C 1
ATOM 659 O O . TYR A 1 82 ? -3.157 8.243 7.783 1.00 90.31 82 TYR A O 1
ATOM 667 N N . PRO A 1 83 ? -2.814 6.504 9.164 1.00 94.44 83 PRO A N 1
ATOM 668 C CA . PRO A 1 83 ? -2.347 5.820 10.379 1.00 94.44 83 PRO A CA 1
ATOM 669 C C . PRO A 1 83 ? -0.930 5.232 10.273 1.00 94.44 83 PRO A C 1
ATOM 671 O O . PRO A 1 83 ? -0.326 4.905 11.289 1.00 94.44 83 PRO A O 1
ATOM 674 N N . TRP A 1 84 ? -0.382 5.111 9.061 1.00 95.94 84 TRP A N 1
ATOM 675 C CA . TRP A 1 84 ? 0.889 4.432 8.776 1.00 95.94 84 TRP A CA 1
ATOM 676 C C . TRP A 1 84 ? 2.088 4.995 9.541 1.00 95.94 84 TRP A C 1
ATOM 678 O O . TRP A 1 84 ? 3.002 4.245 9.870 1.00 95.94 84 TRP A O 1
ATOM 688 N N . SER A 1 85 ? 2.061 6.288 9.872 1.00 95.50 85 SER A N 1
ATOM 689 C CA . SER A 1 85 ? 3.099 6.997 10.630 1.00 95.50 85 SER A CA 1
ATOM 690 C C . SER A 1 85 ? 3.426 6.420 12.017 1.00 95.50 85 SER A C 1
ATOM 692 O O . SER A 1 85 ? 4.404 6.854 12.619 1.00 95.50 85 SER A O 1
ATOM 694 N N . ILE A 1 86 ? 2.626 5.488 12.555 1.00 94.69 86 ILE A N 1
ATOM 695 C CA . ILE A 1 86 ? 2.933 4.793 13.822 1.00 94.69 86 ILE A CA 1
ATOM 696 C C . ILE A 1 86 ? 3.864 3.581 13.643 1.00 94.69 86 ILE A C 1
ATOM 698 O O . ILE A 1 86 ? 4.355 3.031 14.628 1.00 94.69 86 ILE A O 1
ATOM 702 N N . LEU A 1 87 ? 4.084 3.137 12.401 1.00 95.88 87 LEU A N 1
ATOM 703 C CA . LEU A 1 87 ? 4.982 2.032 12.069 1.00 95.88 87 LEU A CA 1
ATOM 704 C C . LEU A 1 87 ? 6.407 2.533 11.788 1.00 95.88 87 LEU A C 1
ATOM 706 O O . LEU A 1 87 ? 6.673 3.729 11.713 1.00 95.88 87 LEU A O 1
ATOM 710 N N . ASN A 1 88 ? 7.335 1.595 11.594 1.00 94.06 88 ASN A N 1
ATOM 711 C CA . ASN A 1 88 ? 8.663 1.881 11.052 1.00 94.06 88 ASN A CA 1
ATOM 712 C C . ASN A 1 88 ? 8.782 1.387 9.599 1.00 94.06 88 ASN A C 1
ATOM 714 O O . ASN A 1 88 ? 8.047 0.495 9.168 1.00 94.06 88 ASN A O 1
ATOM 718 N N . GLU A 1 89 ? 9.727 1.961 8.849 1.00 92.75 89 GLU A N 1
ATOM 719 C CA . GLU A 1 89 ? 9.897 1.680 7.415 1.00 92.75 89 GLU A CA 1
ATOM 720 C C . GLU A 1 89 ? 10.216 0.209 7.147 1.00 92.75 89 GLU A C 1
ATOM 722 O O . GLU A 1 89 ? 9.686 -0.372 6.202 1.00 92.75 89 GLU A O 1
ATOM 727 N N . THR A 1 90 ? 11.023 -0.410 8.009 1.00 92.25 90 THR A N 1
ATOM 728 C CA . THR A 1 90 ? 11.412 -1.819 7.911 1.00 92.25 90 THR A CA 1
ATOM 729 C C . THR A 1 90 ? 10.207 -2.753 8.025 1.00 92.25 90 THR A C 1
ATOM 731 O O . THR A 1 90 ? 10.125 -3.716 7.274 1.00 92.25 90 THR A O 1
ATOM 734 N N . VAL A 1 91 ? 9.241 -2.470 8.906 1.00 93.62 91 VAL A N 1
ATOM 735 C CA . VAL A 1 91 ? 8.005 -3.264 9.043 1.00 93.62 91 VAL A CA 1
ATOM 736 C C . VAL A 1 91 ? 7.162 -3.198 7.771 1.00 93.62 91 VAL A C 1
ATOM 738 O O . VAL A 1 91 ? 6.748 -4.244 7.274 1.00 93.62 91 VAL A O 1
ATOM 741 N N . ILE A 1 92 ? 6.938 -1.997 7.225 1.00 93.19 92 ILE A N 1
ATOM 742 C CA . ILE A 1 92 ? 6.147 -1.832 5.996 1.00 93.19 92 ILE A CA 1
ATOM 743 C C . ILE A 1 92 ? 6.885 -2.463 4.809 1.00 93.19 92 ILE A C 1
ATOM 745 O O . ILE A 1 92 ? 6.301 -3.254 4.077 1.00 93.19 92 ILE A O 1
ATOM 749 N N . THR A 1 93 ? 8.180 -2.176 4.654 1.00 91.19 93 THR A N 1
ATOM 750 C CA . THR A 1 93 ? 9.021 -2.713 3.572 1.00 91.19 93 THR A CA 1
ATOM 751 C C . THR A 1 93 ? 9.080 -4.236 3.614 1.00 91.19 93 THR A C 1
ATOM 753 O O . THR A 1 93 ? 8.868 -4.873 2.590 1.00 91.19 93 THR A O 1
ATOM 756 N N . ASN A 1 94 ? 9.323 -4.841 4.781 1.00 90.06 94 ASN A N 1
ATOM 757 C CA . ASN A 1 94 ? 9.428 -6.295 4.896 1.00 90.06 94 ASN A CA 1
ATOM 758 C C . ASN A 1 94 ? 8.092 -6.985 4.619 1.00 90.06 94 ASN A C 1
ATOM 760 O O . ASN A 1 94 ? 8.086 -7.989 3.924 1.00 90.06 94 ASN A O 1
ATOM 764 N N . ALA A 1 95 ? 6.967 -6.457 5.110 1.00 90.44 95 ALA A N 1
ATOM 765 C CA . ALA A 1 95 ? 5.654 -7.030 4.813 1.00 90.44 95 ALA A CA 1
ATOM 766 C C . ALA A 1 95 ? 5.250 -6.836 3.341 1.00 90.44 95 ALA A C 1
ATOM 768 O O . ALA A 1 95 ? 4.610 -7.706 2.758 1.00 90.44 95 ALA A O 1
ATOM 769 N N . LEU A 1 96 ? 5.662 -5.728 2.714 1.00 86.88 96 LEU A N 1
ATOM 770 C CA . LEU A 1 96 ? 5.481 -5.532 1.280 1.00 86.88 96 LEU A CA 1
ATOM 771 C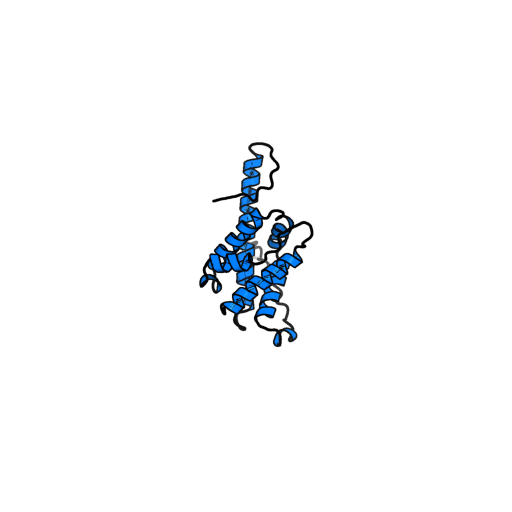 C . LEU A 1 96 ? 6.383 -6.440 0.439 1.00 86.88 96 LEU A C 1
ATOM 773 O O . LEU A 1 96 ? 5.919 -6.887 -0.599 1.00 86.88 96 LEU A O 1
ATOM 777 N N . LEU A 1 97 ? 7.604 -6.770 0.877 1.00 83.94 97 LEU A N 1
ATOM 778 C CA . LEU A 1 97 ? 8.525 -7.682 0.173 1.00 83.94 97 LEU A CA 1
ATOM 779 C C . LEU A 1 97 ? 8.351 -9.170 0.533 1.00 83.94 97 LEU A C 1
ATOM 781 O O . LEU A 1 97 ? 8.861 -10.026 -0.187 1.00 83.94 97 LEU A O 1
ATOM 785 N N . GLN A 1 98 ? 7.660 -9.507 1.625 1.00 78.25 98 GLN A N 1
ATOM 786 C CA . GLN A 1 98 ? 7.500 -10.889 2.088 1.00 78.25 98 GLN A CA 1
ATOM 787 C C . GLN A 1 98 ? 6.819 -11.734 1.010 1.00 78.25 98 GLN A C 1
ATOM 789 O O . GLN A 1 98 ? 5.697 -11.434 0.622 1.00 78.25 98 GLN A O 1
ATOM 794 N N . ASP A 1 99 ? 7.475 -12.790 0.529 1.00 63.44 99 ASP A N 1
ATOM 795 C CA . ASP A 1 99 ? 6.943 -13.657 -0.529 1.00 63.44 99 ASP A CA 1
ATOM 796 C C . ASP A 1 99 ? 6.505 -12.860 -1.777 1.00 63.44 99 ASP A C 1
ATOM 798 O O . ASP A 1 99 ? 5.511 -13.19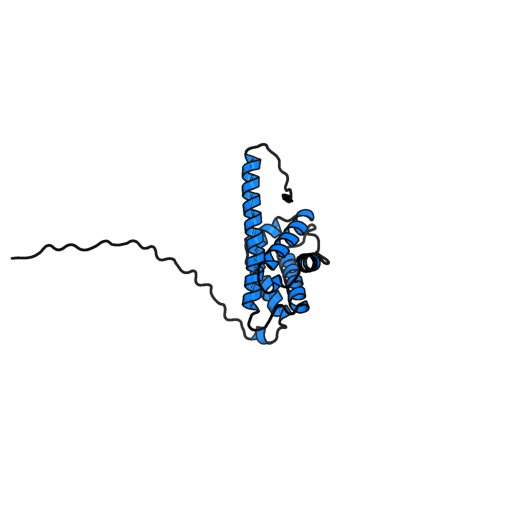4 -2.418 1.00 63.44 99 ASP A O 1
ATOM 802 N N . PHE A 1 100 ? 7.160 -11.726 -2.082 1.00 62.56 100 PHE A N 1
ATOM 803 C CA . PHE A 1 100 ? 6.905 -10.966 -3.315 1.00 62.56 100 PHE A CA 1
ATOM 804 C C . PHE A 1 100 ? 7.175 -11.901 -4.493 1.00 62.56 100 PHE A C 1
ATOM 806 O O . PHE A 1 100 ? 8.312 -12.367 -4.627 1.00 62.56 100 PHE A O 1
ATOM 813 N N . PRO A 1 101 ? 6.169 -12.235 -5.320 1.00 52.84 101 PRO A N 1
ATOM 814 C CA . PRO A 1 101 ? 6.480 -12.892 -6.566 1.00 52.84 101 PRO A CA 1
ATOM 815 C C . PRO A 1 101 ? 7.283 -11.883 -7.373 1.00 52.84 101 PRO A C 1
ATOM 817 O O . PRO A 1 101 ? 6.823 -10.772 -7.632 1.00 52.84 101 PRO A O 1
ATOM 820 N N . PHE A 1 102 ? 8.508 -12.266 -7.714 1.00 55.62 102 PHE A N 1
ATOM 821 C CA . PHE A 1 102 ? 9.297 -11.547 -8.699 1.00 55.62 102 PHE A CA 1
ATOM 822 C C . PHE A 1 102 ? 8.429 -11.318 -9.939 1.00 55.62 102 PHE A C 1
ATOM 824 O O . PHE A 1 102 ? 7.731 -12.252 -10.355 1.00 55.62 102 PHE A O 1
ATOM 831 N N . MET A 1 103 ? 8.512 -10.139 -10.562 1.00 53.19 103 MET A N 1
ATOM 832 C CA . MET A 1 103 ? 8.005 -9.923 -11.920 1.00 53.19 103 MET A CA 1
ATOM 833 C C . MET A 1 103 ? 8.851 -10.714 -12.934 1.00 53.19 103 MET A C 1
ATOM 835 O O . MET A 1 103 ? 9.571 -10.158 -13.761 1.00 53.19 103 MET A O 1
ATOM 839 N N . GLY A 1 104 ? 8.783 -12.042 -12.847 1.00 47.69 104 GLY A N 1
ATOM 840 C CA . GLY A 1 104 ? 9.172 -12.945 -13.916 1.00 47.69 104 GLY A CA 1
ATOM 841 C C . GLY A 1 104 ? 8.142 -12.893 -15.040 1.00 47.69 104 GLY A C 1
ATOM 842 O O . GLY A 1 104 ? 6.984 -12.530 -14.818 1.00 47.69 104 GLY A O 1
ATOM 843 N N . ASP A 1 105 ? 8.579 -13.265 -16.242 1.00 48.31 105 ASP A N 1
ATOM 844 C CA . ASP A 1 105 ? 7.775 -13.220 -17.464 1.00 48.31 105 ASP A CA 1
ATOM 845 C C . ASP A 1 105 ? 6.398 -13.890 -17.274 1.00 48.31 105 ASP A C 1
ATOM 847 O O . ASP A 1 105 ? 6.294 -15.117 -17.225 1.00 48.31 105 ASP A O 1
ATOM 851 N N . GLY A 1 106 ? 5.336 -13.079 -17.186 1.00 53.19 106 GLY A N 1
ATOM 852 C CA . GLY A 1 106 ? 3.946 -13.550 -17.214 1.00 53.19 106 GLY A CA 1
ATOM 853 C C . GLY A 1 106 ? 3.011 -13.116 -16.079 1.00 53.19 106 GLY A C 1
ATOM 854 O O . GLY A 1 106 ? 1.833 -13.444 -16.177 1.00 53.19 106 GLY A O 1
ATOM 855 N N . GLN A 1 107 ? 3.452 -12.393 -15.039 1.00 61.66 107 GLN A N 1
ATOM 856 C CA . GLN A 1 107 ? 2.492 -11.771 -14.104 1.00 61.66 107 GLN A CA 1
ATOM 857 C C . GLN A 1 107 ? 1.844 -10.524 -14.710 1.00 61.66 107 GLN A C 1
ATOM 859 O O . GLN A 1 107 ? 2.534 -9.658 -15.252 1.00 61.66 107 GLN A O 1
ATOM 864 N N . GLU A 1 108 ? 0.521 -10.405 -14.587 1.00 69.44 108 GLU A N 1
ATOM 865 C CA . GLU A 1 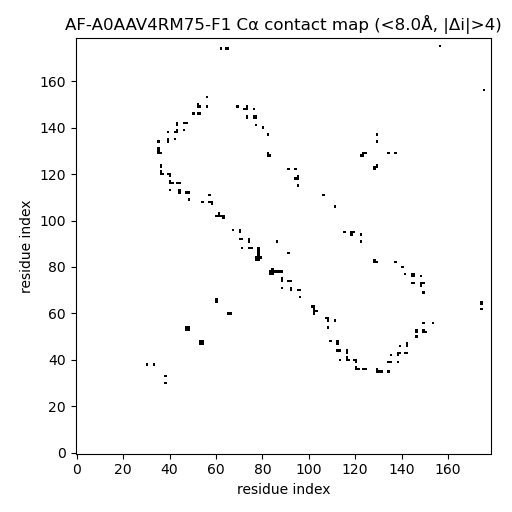108 ? -0.207 -9.243 -15.088 1.00 69.44 108 GLU A CA 1
ATOM 866 C C . GLU A 1 108 ? -0.376 -8.166 -13.999 1.00 69.44 108 GLU A C 1
ATOM 868 O O . GLU A 1 108 ? -0.373 -8.424 -12.794 1.00 69.44 108 GLU A O 1
ATOM 873 N N . THR A 1 109 ? -0.587 -6.914 -14.414 1.00 74.00 109 THR A N 1
ATOM 874 C CA . THR A 1 109 ? -0.831 -5.789 -13.491 1.00 74.00 109 THR A CA 1
ATOM 875 C C . THR A 1 109 ? -1.965 -6.011 -12.463 1.00 74.00 109 THR A C 1
ATOM 877 O O . THR A 1 109 ? -1.813 -5.525 -11.338 1.00 74.00 109 THR A O 1
ATOM 880 N N . PRO A 1 110 ? -3.079 -6.717 -12.771 1.00 80.06 110 PRO A N 1
ATOM 881 C CA . PRO A 1 110 ? -4.093 -7.074 -11.778 1.00 80.06 110 PRO A CA 1
ATOM 882 C C . PRO A 1 110 ? -3.561 -7.956 -10.641 1.00 80.06 110 PRO A C 1
ATOM 884 O O . PRO A 1 110 ? -3.909 -7.704 -9.488 1.00 80.06 110 PRO A O 1
ATOM 887 N N . ASP A 1 111 ? -2.689 -8.929 -10.933 1.00 80.94 111 ASP A N 1
ATOM 888 C CA . ASP A 1 111 ? -2.113 -9.823 -9.917 1.00 80.94 111 ASP A CA 1
ATOM 889 C C . ASP A 1 111 ? -1.314 -9.004 -8.904 1.00 80.94 111 ASP A C 1
ATOM 891 O O . ASP A 1 111 ? -1.529 -9.089 -7.693 1.00 80.94 111 ASP A O 1
ATOM 895 N N . PHE A 1 112 ? -0.452 -8.121 -9.416 1.00 77.94 112 PHE A N 1
ATOM 896 C CA . PHE A 1 112 ? 0.326 -7.203 -8.595 1.00 77.94 112 PHE A CA 1
ATOM 897 C C . PHE A 1 112 ? -0.573 -6.323 -7.714 1.00 77.94 112 PHE A C 1
ATOM 899 O O . PHE A 1 112 ? -0.301 -6.146 -6.525 1.00 77.94 112 PHE A O 1
ATOM 906 N N . ALA A 1 113 ? -1.657 -5.773 -8.274 1.00 86.62 113 ALA A N 1
ATOM 907 C CA . ALA A 1 113 ? -2.594 -4.943 -7.525 1.00 86.62 113 ALA A CA 1
ATOM 908 C C . ALA A 1 113 ? -3.269 -5.714 -6.380 1.00 86.62 113 ALA A C 1
ATOM 910 O O . ALA A 1 113 ? -3.408 -5.161 -5.288 1.00 86.62 113 ALA A O 1
ATOM 911 N N . ASP A 1 114 ? -3.661 -6.975 -6.599 1.00 89.44 114 ASP A N 1
ATOM 912 C CA . ASP A 1 114 ? -4.287 -7.812 -5.568 1.00 89.44 114 ASP A CA 1
ATOM 913 C C . ASP A 1 114 ? -3.296 -8.202 -4.465 1.00 89.44 114 ASP A C 1
ATOM 915 O O . ASP A 1 114 ? -3.591 -8.041 -3.277 1.00 89.44 114 ASP A O 1
ATOM 919 N N . ILE A 1 115 ? -2.086 -8.618 -4.849 1.00 86.06 115 ILE A N 1
ATOM 920 C CA . ILE A 1 115 ? -0.993 -8.961 -3.931 1.00 86.06 115 ILE A CA 1
ATOM 921 C C . ILE A 1 115 ? -0.624 -7.755 -3.056 1.00 86.06 115 ILE A C 1
ATOM 923 O O . ILE A 1 115 ? -0.500 -7.881 -1.833 1.00 86.06 115 ILE A O 1
ATOM 927 N N . PHE A 1 116 ? -0.477 -6.575 -3.664 1.00 86.81 116 PHE A N 1
ATOM 928 C CA . PHE A 1 116 ? -0.132 -5.346 -2.954 1.00 86.81 116 PHE A CA 1
ATOM 929 C C . PHE A 1 116 ? -1.265 -4.901 -2.018 1.00 86.81 116 PHE A C 1
ATOM 931 O O . PHE A 1 116 ? -1.021 -4.574 -0.853 1.00 86.81 116 PHE A O 1
ATOM 938 N N . ALA A 1 117 ? -2.515 -4.945 -2.493 1.00 93.44 117 ALA A N 1
ATOM 939 C CA . ALA A 1 117 ? -3.693 -4.656 -1.682 1.00 93.44 117 ALA A CA 1
ATOM 940 C C . ALA A 1 117 ? -3.829 -5.626 -0.498 1.00 93.44 117 ALA A C 1
ATOM 942 O O . ALA A 1 117 ? -4.161 -5.184 0.605 1.00 93.44 117 ALA A O 1
ATOM 943 N N . SER A 1 118 ? -3.532 -6.918 -0.691 1.00 93.19 118 SER A N 1
ATOM 944 C CA . SER A 1 118 ? -3.550 -7.919 0.380 1.00 93.19 118 SER A CA 1
ATOM 945 C C . SER A 1 118 ? -2.557 -7.554 1.480 1.00 93.19 118 SER A C 1
ATOM 947 O O . SER A 1 118 ? -2.975 -7.343 2.612 1.00 93.19 118 SER A O 1
ATOM 949 N N . ARG A 1 119 ? -1.275 -7.346 1.146 1.00 91.81 119 ARG A N 1
ATOM 950 C CA . ARG A 1 119 ? -0.201 -7.070 2.127 1.00 91.81 119 ARG A CA 1
ATOM 951 C C . ARG A 1 119 ? -0.431 -5.802 2.936 1.00 91.81 119 ARG A C 1
ATOM 953 O O . ARG A 1 119 ? -0.212 -5.778 4.146 1.00 91.81 119 ARG A O 1
ATOM 960 N N . ILE A 1 120 ? -0.889 -4.740 2.274 1.00 94.38 120 ILE A N 1
ATOM 961 C CA . ILE A 1 120 ? -1.275 -3.495 2.944 1.00 94.38 120 ILE A CA 1
ATOM 962 C C . ILE A 1 120 ? -2.463 -3.741 3.890 1.00 94.38 120 ILE A C 1
ATOM 964 O O . ILE A 1 120 ? -2.500 -3.177 4.981 1.00 94.38 120 ILE A O 1
ATOM 968 N N . SER A 1 121 ? -3.403 -4.614 3.524 1.00 96.25 121 SER A N 1
ATOM 969 C CA . SER A 1 121 ? -4.548 -4.963 4.375 1.00 96.25 121 SER A CA 1
ATOM 970 C C . SER A 1 121 ? -4.176 -5.891 5.534 1.00 96.25 121 SER A C 1
ATOM 972 O O . SER A 1 121 ? -4.683 -5.702 6.636 1.00 96.25 121 SER A O 1
ATOM 974 N N . ASP A 1 122 ? -3.240 -6.820 5.330 1.00 94.62 122 ASP A N 1
ATOM 975 C CA . ASP A 1 122 ? -2.646 -7.656 6.378 1.00 94.62 122 ASP A CA 1
ATOM 976 C C . ASP A 1 122 ? -1.897 -6.799 7.412 1.00 94.62 122 ASP A C 1
ATOM 978 O O . ASP A 1 122 ? -2.072 -6.981 8.616 1.00 94.62 122 ASP A O 1
ATOM 982 N N . LEU A 1 123 ? -1.113 -5.810 6.961 1.00 94.94 123 LEU A N 1
ATOM 983 C CA . LEU 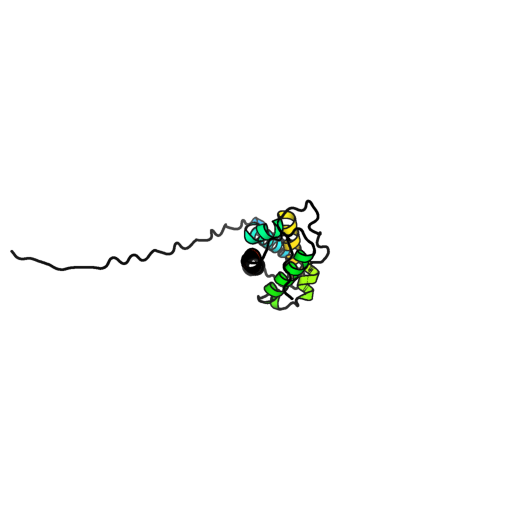A 1 123 ? -0.502 -4.803 7.837 1.00 94.94 123 LEU A CA 1
ATOM 984 C C . LEU A 1 123 ? -1.558 -3.993 8.600 1.00 94.94 123 LEU A C 1
ATOM 986 O O . LEU A 1 123 ? -1.427 -3.796 9.809 1.00 94.94 123 LEU A O 1
ATOM 990 N N . ALA A 1 124 ? -2.590 -3.514 7.903 1.00 95.56 124 ALA A N 1
ATOM 991 C CA . ALA A 1 124 ? -3.626 -2.682 8.498 1.00 95.56 124 ALA A CA 1
ATOM 992 C C . ALA A 1 124 ? -4.445 -3.427 9.562 1.00 95.56 124 ALA A C 1
ATOM 994 O O . ALA A 1 124 ? -4.757 -2.847 10.598 1.00 95.56 124 ALA A O 1
ATOM 995 N N . GLU A 1 125 ? -4.743 -4.708 9.338 1.00 95.31 125 GLU A N 1
ATOM 996 C CA . GLU A 1 125 ? -5.372 -5.594 10.320 1.00 95.31 125 GLU A CA 1
ATOM 997 C C . GLU A 1 125 ? -4.432 -5.875 11.500 1.00 95.31 125 GLU A C 1
ATOM 999 O O . GLU A 1 125 ? -4.792 -5.623 12.648 1.00 95.31 125 GLU A O 1
ATOM 1004 N N . LYS A 1 126 ? -3.197 -6.320 11.228 1.00 94.94 126 LYS A N 1
ATOM 1005 C CA . LYS A 1 126 ? -2.205 -6.703 12.249 1.00 94.94 126 LYS A CA 1
ATOM 1006 C C . LYS A 1 126 ? -1.868 -5.584 13.238 1.00 94.94 126 LYS A C 1
ATOM 1008 O O . LYS A 1 126 ? -1.566 -5.871 14.396 1.00 94.94 126 LYS A O 1
ATOM 1013 N N . TYR A 1 127 ? -1.878 -4.334 12.780 1.00 95.38 127 TYR A N 1
ATOM 1014 C CA . TYR A 1 127 ? -1.563 -3.156 13.592 1.00 95.38 127 TYR A CA 1
ATOM 1015 C C . TYR A 1 127 ? -2.793 -2.292 13.924 1.00 95.38 127 TYR A C 1
ATOM 1017 O O . TYR A 1 127 ? -2.627 -1.177 14.414 1.00 95.38 127 TYR A O 1
ATOM 1025 N N . SER A 1 128 ? -4.015 -2.791 13.684 1.00 95.25 128 SER A N 1
ATOM 1026 C CA . SER A 1 128 ? -5.282 -2.091 13.965 1.00 95.25 128 SER A CA 1
ATOM 1027 C C . SER A 1 128 ? -5.357 -0.672 13.378 1.00 95.25 128 SER A C 1
ATOM 1029 O O . SER A 1 128 ? -5.849 0.257 14.013 1.00 95.25 128 SER A O 1
ATOM 1031 N N . LEU A 1 129 ? -4.849 -0.490 12.157 1.00 95.25 129 LEU A N 1
ATOM 1032 C CA . LEU A 1 129 ? -4.758 0.811 11.483 1.00 95.25 129 LEU A CA 1
ATOM 1033 C C . LEU A 1 129 ? -6.075 1.250 10.821 1.00 95.25 129 LEU A C 1
ATOM 1035 O O . LEU A 1 129 ? -6.197 2.400 10.403 1.00 95.25 129 LEU A O 1
ATOM 1039 N N . ILE A 1 130 ? -7.040 0.337 10.675 1.00 94.81 130 ILE A N 1
ATOM 1040 C CA . ILE A 1 130 ? -8.305 0.569 9.969 1.00 94.81 130 ILE A CA 1
ATOM 1041 C C . ILE A 1 130 ? -9.515 0.411 10.888 1.00 94.81 130 ILE A C 1
ATOM 1043 O O . ILE A 1 130 ? -9.656 -0.567 11.616 1.00 94.81 130 ILE A O 1
ATOM 1047 N N . GLU A 1 131 ? -10.439 1.364 10.782 1.00 93.38 131 GLU A N 1
ATOM 1048 C CA . GLU A 1 131 ? -11.702 1.402 11.519 1.00 93.38 131 GLU A CA 1
ATOM 1049 C C . GLU A 1 131 ? -12.875 1.569 10.539 1.00 93.38 131 GLU A C 1
ATOM 1051 O O . GLU A 1 131 ? -12.739 2.209 9.493 1.00 93.38 131 GLU A O 1
ATOM 1056 N N . LYS A 1 132 ? -14.058 1.030 10.869 1.00 90.75 132 LYS A N 1
ATOM 1057 C CA . LYS A 1 132 ? -15.227 1.004 9.959 1.00 90.75 132 LYS A CA 1
ATOM 1058 C C . LYS A 1 132 ? -15.653 2.391 9.453 1.00 90.75 132 LYS A C 1
ATOM 1060 O O . LYS A 1 132 ? -16.054 2.535 8.304 1.00 90.75 132 LYS A O 1
ATOM 1065 N N . ASN A 1 133 ? -15.566 3.403 10.311 1.00 93.06 133 ASN A N 1
ATOM 1066 C CA . ASN A 1 133 ? -15.889 4.807 10.031 1.00 93.06 133 ASN A CA 1
ATOM 1067 C C . ASN A 1 133 ? -14.826 5.533 9.182 1.00 93.06 133 ASN A C 1
ATOM 1069 O O . ASN A 1 133 ? -15.148 6.556 8.583 1.00 93.06 133 ASN A O 1
ATOM 1073 N N . ARG A 1 134 ? -13.587 5.026 9.118 1.00 91.31 134 ARG A N 1
ATOM 1074 C CA . ARG A 1 134 ? -12.448 5.664 8.427 1.00 91.31 134 ARG A CA 1
ATOM 1075 C C . ARG A 1 134 ? -11.876 4.840 7.275 1.00 91.31 134 ARG A C 1
ATOM 1077 O O . ARG A 1 134 ? -10.957 5.286 6.600 1.00 91.31 134 ARG A O 1
ATOM 1084 N N . LEU A 1 135 ? -12.450 3.671 6.997 1.00 93.56 135 LEU A N 1
ATOM 1085 C CA . LEU A 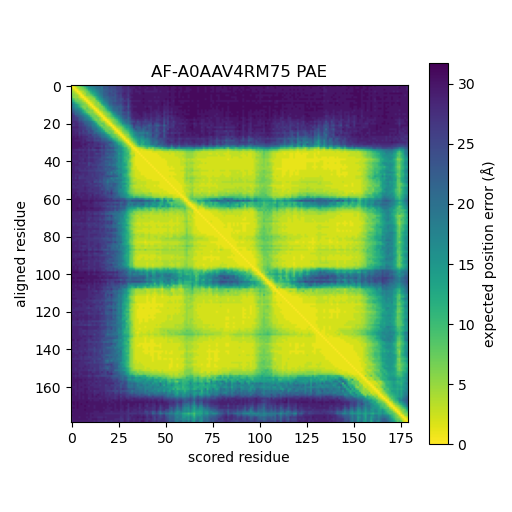1 135 ? -12.004 2.728 5.969 1.00 93.56 135 LEU A CA 1
ATOM 1086 C C . LEU A 1 135 ? -11.718 3.393 4.607 1.00 93.56 135 LEU A C 1
ATOM 1088 O O . LEU A 1 135 ? -10.637 3.220 4.048 1.00 93.56 135 LEU A O 1
ATOM 1092 N N . ASN A 1 136 ? -12.661 4.204 4.113 1.00 94.12 136 ASN A N 1
ATOM 1093 C CA . ASN A 1 136 ? -12.528 4.932 2.847 1.00 94.12 136 ASN A CA 1
ATOM 1094 C C . ASN A 1 136 ? -11.438 6.014 2.907 1.00 94.12 136 ASN A C 1
ATOM 1096 O O . ASN A 1 136 ? -10.636 6.122 1.986 1.00 94.12 136 ASN A O 1
ATOM 1100 N N . GLU A 1 137 ? -11.385 6.788 3.997 1.00 94.00 137 GLU A N 1
ATOM 1101 C CA . GLU A 1 137 ? -10.374 7.832 4.224 1.00 94.00 137 GLU A CA 1
ATOM 1102 C C . GLU A 1 137 ? -8.963 7.233 4.176 1.00 94.00 137 GLU A C 1
ATOM 1104 O O . GLU A 1 137 ? -8.116 7.691 3.408 1.00 94.00 137 GLU A O 1
ATOM 1109 N N . VAL A 1 138 ? -8.736 6.160 4.941 1.00 95.38 138 VAL A N 1
ATOM 1110 C CA . VAL A 1 138 ? -7.446 5.469 5.007 1.00 95.38 138 VAL A CA 1
ATOM 1111 C C . VAL A 1 138 ? -7.109 4.824 3.662 1.00 95.38 138 VAL A C 1
ATOM 1113 O O . VAL A 1 138 ? -5.969 4.946 3.216 1.00 95.38 138 VAL A O 1
ATOM 1116 N N . ALA A 1 139 ? -8.063 4.197 2.965 1.00 96.06 139 ALA A N 1
ATOM 1117 C CA . ALA A 1 139 ? -7.806 3.566 1.666 1.00 96.06 139 ALA A CA 1
ATOM 1118 C C . ALA A 1 139 ? -7.409 4.606 0.604 1.00 96.06 139 ALA A C 1
ATOM 1120 O O . ALA A 1 139 ? -6.390 4.450 -0.072 1.00 96.06 139 ALA A O 1
ATOM 1121 N N . THR A 1 140 ? -8.153 5.713 0.513 1.00 94.25 140 THR A N 1
ATOM 1122 C CA . THR A 1 140 ? -7.836 6.828 -0.389 1.00 94.25 140 THR A CA 1
ATOM 1123 C C . THR A 1 140 ? -6.498 7.479 -0.036 1.00 94.25 140 THR A C 1
ATOM 1125 O O . THR A 1 140 ? -5.688 7.704 -0.931 1.00 94.25 140 THR A O 1
ATOM 1128 N N . ALA A 1 141 ? -6.205 7.736 1.244 1.00 94.19 141 ALA A N 1
ATOM 1129 C CA . ALA A 1 141 ? -4.917 8.294 1.667 1.00 94.19 141 ALA A CA 1
ATOM 1130 C C . ALA A 1 141 ? -3.737 7.364 1.322 1.00 94.19 141 ALA A C 1
ATOM 1132 O O . ALA A 1 141 ? -2.700 7.824 0.841 1.00 94.19 141 ALA A O 1
ATOM 1133 N N . THR A 1 142 ? -3.921 6.054 1.500 1.00 96.06 142 THR A N 1
ATOM 1134 C CA . THR A 1 142 ? -2.931 5.017 1.174 1.00 96.06 142 THR A CA 1
ATOM 1135 C C . THR A 1 142 ? -2.620 5.006 -0.322 1.00 96.06 142 THR A C 1
ATOM 1137 O O . THR A 1 142 ? -1.459 5.144 -0.708 1.00 96.06 142 THR A O 1
ATOM 1140 N N . VAL A 1 143 ? -3.642 4.942 -1.184 1.00 95.25 143 VAL A N 1
ATOM 1141 C CA . VAL A 1 143 ? -3.441 4.942 -2.645 1.00 95.25 143 VAL A CA 1
ATOM 1142 C C . VAL A 1 143 ? -2.924 6.285 -3.158 1.00 95.25 143 VAL A C 1
ATOM 1144 O O . VAL A 1 143 ? -2.044 6.305 -4.019 1.00 95.25 143 VAL A O 1
ATOM 1147 N N . ASN A 1 144 ? -3.366 7.410 -2.594 1.00 93.94 144 ASN A N 1
ATOM 1148 C CA . ASN A 1 144 ? -2.817 8.727 -2.927 1.00 93.94 144 ASN A CA 1
ATOM 1149 C C . ASN A 1 144 ? -1.332 8.833 -2.551 1.00 93.94 144 ASN A C 1
ATOM 1151 O O . ASN A 1 144 ? -0.553 9.426 -3.295 1.00 93.94 144 ASN A O 1
ATOM 1155 N N . SER A 1 145 ? -0.909 8.232 -1.434 1.00 93.44 145 SER A N 1
ATOM 1156 C CA . SER A 1 145 ? 0.506 8.183 -1.056 1.00 93.44 145 SER A CA 1
ATOM 1157 C C . SER A 1 145 ? 1.328 7.333 -2.031 1.00 93.44 145 SER A C 1
ATOM 1159 O O . SER A 1 145 ? 2.356 7.805 -2.525 1.00 93.44 145 SER A O 1
ATOM 1161 N N . ILE A 1 146 ? 0.853 6.130 -2.377 1.00 91.81 146 ILE A N 1
ATOM 1162 C CA . ILE A 1 146 ? 1.502 5.238 -3.354 1.00 91.81 146 ILE A CA 1
ATOM 1163 C C . ILE A 1 146 ? 1.641 5.950 -4.705 1.00 91.81 146 ILE A C 1
ATOM 1165 O O . ILE A 1 146 ? 2.743 6.129 -5.222 1.00 91.81 146 ILE A O 1
ATOM 1169 N N . THR A 1 147 ? 0.528 6.430 -5.257 1.00 92.06 147 THR A N 1
ATOM 1170 C CA . THR A 1 147 ? 0.492 7.061 -6.584 1.00 92.06 147 THR A CA 1
ATOM 1171 C C . THR A 1 147 ? 1.245 8.394 -6.621 1.00 92.06 147 THR A C 1
ATOM 1173 O O . THR A 1 147 ? 1.892 8.684 -7.626 1.00 92.06 147 THR A O 1
ATOM 1176 N N . SER A 1 148 ? 1.274 9.174 -5.530 1.00 91.19 148 SER A N 1
ATOM 1177 C CA . SER A 1 148 ? 2.106 10.385 -5.431 1.00 91.19 148 SER A CA 1
ATOM 1178 C C . SER A 1 148 ? 3.602 10.069 -5.470 1.00 91.19 148 SER A C 1
ATOM 1180 O O . SER A 1 148 ? 4.350 10.792 -6.133 1.00 91.19 148 SER A O 1
ATOM 1182 N N . TYR A 1 149 ? 4.050 9.005 -4.794 1.00 90.88 149 TYR A N 1
ATOM 1183 C CA . TYR A 1 149 ? 5.438 8.548 -4.890 1.00 90.88 149 TYR A CA 1
ATOM 1184 C C . TYR A 1 149 ? 5.776 8.121 -6.327 1.00 90.88 149 TYR A C 1
ATOM 1186 O O . TYR A 1 149 ? 6.735 8.637 -6.903 1.00 90.88 149 TYR A O 1
ATOM 1194 N N . LEU A 1 150 ? 4.944 7.270 -6.938 1.00 88.31 150 LEU A N 1
ATOM 1195 C CA . LEU A 1 150 ? 5.147 6.794 -8.311 1.00 88.31 150 LEU A CA 1
ATOM 1196 C C . LEU A 1 150 ? 5.158 7.944 -9.335 1.00 88.31 150 LEU A C 1
ATOM 1198 O O . LEU A 1 150 ? 6.032 7.993 -10.194 1.00 88.31 150 LEU A O 1
ATOM 1202 N N . THR A 1 151 ? 4.266 8.929 -9.189 1.00 88.44 151 THR A N 1
ATOM 1203 C CA . THR A 1 151 ? 4.208 10.119 -10.062 1.00 88.44 151 THR A CA 1
ATOM 1204 C C . THR A 1 151 ? 5.496 10.936 -9.978 1.00 88.44 151 THR A C 1
ATOM 1206 O O . THR A 1 151 ? 6.047 11.338 -11.001 1.00 88.44 151 THR A O 1
ATOM 1209 N N . LYS A 1 152 ? 6.010 11.170 -8.761 1.00 85.94 152 LYS A N 1
ATOM 1210 C CA . LYS A 1 152 ? 7.280 11.886 -8.550 1.00 85.94 152 LYS A CA 1
ATOM 1211 C C . LYS A 1 152 ? 8.455 11.120 -9.147 1.00 85.94 152 LYS A C 1
ATOM 1213 O O . LYS A 1 152 ? 9.345 11.736 -9.723 1.00 85.94 152 LYS A O 1
ATOM 1218 N N . ARG A 1 153 ? 8.439 9.791 -9.034 1.00 81.69 153 ARG A N 1
ATOM 1219 C CA . ARG A 1 153 ? 9.480 8.916 -9.572 1.00 81.69 153 ARG A CA 1
ATOM 1220 C C . ARG A 1 153 ? 9.508 8.950 -11.100 1.00 81.69 153 ARG A C 1
ATOM 1222 O O . ARG A 1 153 ? 10.524 9.369 -11.638 1.00 81.69 153 ARG A O 1
ATOM 1229 N N . LEU A 1 154 ? 8.379 8.693 -11.770 1.00 77.44 154 LEU A N 1
ATOM 1230 C CA . LEU A 1 154 ? 8.257 8.839 -13.230 1.00 77.44 154 LEU A CA 1
ATOM 1231 C C . LEU A 1 154 ? 8.656 10.242 -13.714 1.00 77.44 154 LEU A C 1
ATOM 1233 O O . LEU A 1 154 ? 9.345 10.375 -14.721 1.00 77.44 154 LEU A O 1
ATOM 1237 N N . SER A 1 155 ? 8.269 11.293 -12.981 1.00 75.38 155 SER A N 1
ATOM 1238 C CA . SER A 1 155 ? 8.643 12.673 -13.321 1.00 75.38 155 SER A CA 1
ATOM 1239 C C . SER A 1 155 ? 10.162 12.876 -13.277 1.00 75.38 155 SER A C 1
ATOM 1241 O O . SER A 1 155 ? 10.742 13.402 -14.225 1.00 75.38 155 SER A O 1
ATOM 1243 N N . ASN A 1 156 ? 10.820 12.430 -12.202 1.00 71.62 156 ASN A N 1
ATOM 1244 C CA . ASN A 1 156 ? 12.276 12.502 -12.066 1.00 71.62 156 ASN A CA 1
ATOM 1245 C C . ASN A 1 156 ? 12.993 11.670 -13.139 1.00 71.62 156 ASN A C 1
ATOM 1247 O O . ASN A 1 156 ? 13.968 12.138 -13.723 1.00 71.62 156 ASN A O 1
ATOM 1251 N N . ASP A 1 157 ? 12.490 10.471 -13.431 1.00 64.00 157 ASP A N 1
ATOM 1252 C CA . ASP A 1 157 ? 13.065 9.570 -14.431 1.00 64.00 157 ASP A CA 1
ATOM 1253 C C . ASP A 1 157 ? 12.933 10.168 -15.847 1.00 64.00 157 ASP A C 1
ATOM 1255 O O . ASP A 1 157 ? 13.885 10.128 -16.631 1.00 64.00 157 ASP A O 1
ATOM 1259 N N . TYR A 1 158 ? 11.814 10.843 -16.148 1.00 58.56 158 TYR A N 1
ATOM 1260 C CA . TYR A 1 158 ? 11.644 11.628 -17.374 1.00 58.56 158 TYR A CA 1
ATOM 1261 C C . TYR A 1 158 ? 12.678 12.761 -17.477 1.00 58.56 158 TYR A C 1
ATOM 1263 O O . TYR A 1 158 ? 13.362 12.861 -18.501 1.00 58.56 158 TYR A O 1
ATOM 1271 N N . PHE A 1 159 ? 12.852 13.570 -16.420 1.00 53.16 159 PHE A N 1
ATOM 1272 C CA . PHE A 1 159 ? 13.862 14.639 -16.387 1.00 53.16 159 PHE A CA 1
ATOM 1273 C C . PHE A 1 159 ? 15.285 14.102 -16.599 1.00 53.16 159 PHE A C 1
ATOM 1275 O O . PHE A 1 159 ? 16.025 14.648 -17.419 1.00 53.16 159 PHE A O 1
ATOM 1282 N N . LEU A 1 160 ? 15.659 13.010 -15.925 1.00 57.50 160 LEU A N 1
ATOM 1283 C CA . LEU A 1 160 ? 16.964 12.367 -16.101 1.00 57.50 160 LEU A CA 1
ATOM 1284 C C . LEU A 1 160 ? 17.146 11.839 -17.530 1.00 57.50 160 LEU A C 1
ATOM 1286 O O . LEU A 1 160 ? 18.192 12.068 -18.137 1.00 57.50 160 LEU A O 1
ATOM 1290 N N . SER A 1 161 ? 16.117 11.215 -18.115 1.00 57.88 161 SER A N 1
ATOM 1291 C CA . SER A 1 161 ? 16.171 10.732 -19.501 1.00 57.88 161 SER A CA 1
ATOM 1292 C C . SER A 1 161 ? 16.392 11.861 -20.518 1.00 57.88 161 SER A C 1
ATOM 1294 O O . SER A 1 161 ? 17.065 11.654 -21.528 1.00 57.88 161 SER A O 1
ATOM 1296 N N . LEU A 1 162 ? 15.870 13.063 -20.244 1.00 53.09 162 LEU A N 1
ATOM 1297 C CA . LEU A 1 162 ? 16.044 14.244 -21.089 1.00 53.09 162 LEU A CA 1
ATOM 1298 C C . LEU A 1 162 ? 17.494 14.754 -21.038 1.00 53.09 162 LEU A C 1
ATOM 1300 O O . LEU A 1 162 ? 18.088 15.013 -22.082 1.00 53.09 162 LEU A O 1
ATOM 1304 N N . VAL A 1 163 ? 18.079 14.821 -19.835 1.00 54.75 163 VAL A N 1
ATOM 1305 C CA . VAL A 1 163 ? 19.473 15.245 -19.601 1.00 54.75 163 VAL A CA 1
ATOM 1306 C C . VAL A 1 163 ? 20.483 14.244 -20.181 1.00 54.75 163 VAL A C 1
ATOM 1308 O O . VAL A 1 163 ? 21.492 14.649 -20.765 1.00 54.75 163 VAL A O 1
ATOM 1311 N N . ILE A 1 164 ? 20.206 12.941 -20.077 1.00 52.88 164 ILE A N 1
ATOM 1312 C CA . ILE A 1 164 ? 21.062 11.889 -20.649 1.00 52.88 164 ILE A CA 1
ATOM 1313 C C . ILE A 1 164 ? 20.973 11.893 -22.183 1.00 52.88 164 ILE A C 1
ATOM 1315 O O . ILE A 1 164 ? 22.004 11.837 -22.846 1.00 52.88 164 ILE A O 1
ATOM 1319 N N . LYS A 1 165 ? 19.781 12.067 -22.776 1.00 51.66 165 LYS A N 1
ATOM 1320 C CA . LYS A 1 165 ? 19.626 12.166 -24.243 1.00 51.66 165 LYS A CA 1
ATOM 1321 C C . LYS A 1 165 ? 20.365 13.357 -24.862 1.00 51.66 165 LYS A C 1
ATOM 1323 O O . LYS A 1 165 ? 20.742 13.280 -26.027 1.00 51.66 165 LYS A O 1
ATOM 1328 N N . THR A 1 166 ? 20.619 14.427 -24.105 1.00 53.03 166 THR A N 1
ATOM 1329 C CA . THR A 1 166 ? 21.498 15.524 -24.549 1.00 53.03 166 THR A CA 1
ATOM 1330 C C . THR A 1 166 ? 23.001 15.209 -24.473 1.00 53.03 166 THR A C 1
ATOM 1332 O O . THR A 1 166 ? 23.789 15.989 -24.996 1.00 53.03 166 THR A O 1
ATOM 1335 N N . ASN A 1 167 ? 23.414 14.084 -23.873 1.00 49.34 167 ASN A N 1
ATOM 1336 C CA . ASN A 1 167 ? 24.814 13.712 -23.622 1.00 49.34 167 ASN A CA 1
ATOM 1337 C C . ASN A 1 167 ? 25.100 12.208 -23.875 1.00 49.34 167 ASN A C 1
ATOM 1339 O O . ASN A 1 167 ? 25.565 11.508 -22.980 1.00 49.34 167 ASN A O 1
ATOM 1343 N N . VAL A 1 168 ? 24.931 11.762 -25.131 1.00 42.69 168 VAL A N 1
ATOM 1344 C CA . VAL A 1 168 ? 25.312 10.439 -25.706 1.00 42.69 168 VAL A CA 1
ATOM 1345 C C . VAL A 1 168 ? 24.227 9.342 -25.704 1.00 42.69 168 VAL A C 1
ATOM 1347 O O . VAL A 1 168 ? 23.480 9.129 -24.755 1.00 42.69 168 VAL A O 1
ATOM 1350 N N . ASN A 1 169 ? 24.178 8.606 -26.824 1.00 47.53 169 ASN A N 1
ATOM 1351 C CA . ASN A 1 169 ? 23.373 7.403 -27.036 1.00 47.53 169 ASN A CA 1
ATOM 1352 C C . ASN A 1 169 ? 23.709 6.291 -26.028 1.00 47.53 169 ASN A C 1
ATOM 1354 O O . ASN A 1 169 ? 24.770 5.678 -26.147 1.00 47.53 169 ASN A O 1
ATOM 1358 N N . GLN A 1 170 ? 22.766 5.911 -25.161 1.00 41.09 170 GLN A N 1
ATOM 1359 C CA . GLN A 1 170 ? 22.713 4.541 -24.641 1.00 41.09 170 GLN A CA 1
ATOM 1360 C C . GLN A 1 170 ? 21.314 4.136 -24.158 1.00 41.09 170 GLN A C 1
ATOM 1362 O O . GLN A 1 170 ? 20.714 4.765 -23.290 1.00 41.09 170 GLN A O 1
ATOM 1367 N N . THR A 1 171 ? 20.810 3.033 -24.709 1.00 44.41 171 THR A N 1
ATOM 1368 C CA . THR A 1 171 ? 19.681 2.276 -24.163 1.00 44.41 171 THR A CA 1
ATOM 1369 C C . THR A 1 171 ? 20.154 1.443 -22.976 1.00 44.41 171 THR A C 1
ATOM 1371 O O . THR A 1 171 ? 20.712 0.362 -23.162 1.00 44.41 171 THR A O 1
ATOM 1374 N N . GLN A 1 172 ? 19.900 1.917 -21.759 1.00 40.09 172 GLN A N 1
ATOM 1375 C CA . GLN A 1 172 ? 19.851 1.061 -20.576 1.00 40.09 172 GLN A CA 1
ATOM 1376 C C . GLN A 1 172 ? 18.641 1.436 -19.725 1.00 40.09 172 GLN A C 1
ATOM 1378 O O . GLN A 1 172 ? 18.573 2.536 -19.179 1.00 40.09 172 GLN A O 1
ATOM 1383 N N . THR A 1 173 ? 17.714 0.492 -19.569 1.00 43.81 173 THR A N 1
ATOM 1384 C CA . THR A 1 173 ? 16.629 0.561 -18.583 1.00 43.81 173 THR A CA 1
ATOM 1385 C C . THR A 1 173 ? 17.212 0.280 -17.197 1.00 43.81 173 THR A C 1
ATOM 1387 O O . THR A 1 173 ? 16.997 -0.776 -16.605 1.00 43.81 173 THR A O 1
ATOM 1390 N N . GLN A 1 174 ? 18.035 1.203 -16.698 1.00 49.09 174 GLN A N 1
ATOM 1391 C CA . GLN A 1 174 ? 18.461 1.169 -15.308 1.00 49.09 174 GLN A CA 1
ATOM 1392 C C . GLN A 1 174 ? 17.276 1.562 -14.430 1.00 49.09 174 GLN A C 1
ATOM 1394 O O . GLN A 1 174 ? 16.647 2.598 -14.648 1.00 49.09 174 GLN A O 1
ATOM 1399 N N . CYS A 1 175 ? 17.033 0.775 -13.386 1.00 57.44 175 CYS A N 1
ATOM 1400 C CA . CYS A 1 175 ? 16.289 1.204 -12.210 1.00 57.44 175 CYS A CA 1
ATOM 1401 C C . CYS A 1 175 ? 17.079 2.352 -11.567 1.00 57.44 175 CYS A C 1
ATOM 1403 O O . CYS A 1 175 ? 17.930 2.096 -10.722 1.00 57.44 175 CYS A O 1
ATOM 1405 N N . LEU A 1 176 ? 16.891 3.585 -12.062 1.00 45.72 176 LEU A N 1
ATOM 1406 C CA . LEU A 1 176 ? 17.858 4.684 -11.936 1.00 45.72 176 LEU A CA 1
ATOM 1407 C C . LEU A 1 176 ? 18.122 5.033 -10.469 1.00 45.72 176 LEU A C 1
ATOM 1409 O O . LEU A 1 176 ? 17.364 5.771 -9.834 1.00 45.72 176 LEU A O 1
ATOM 1413 N N . LEU A 1 177 ? 19.180 4.425 -9.936 1.00 37.12 177 LEU A N 1
ATOM 1414 C CA . LEU A 1 177 ? 19.609 4.504 -8.550 1.00 37.12 177 LEU A CA 1
ATOM 1415 C C . LEU A 1 177 ? 19.929 5.953 -8.199 1.00 37.12 177 LEU A C 1
ATOM 1417 O O . LEU A 1 177 ? 20.798 6.573 -8.806 1.00 37.12 177 LEU A O 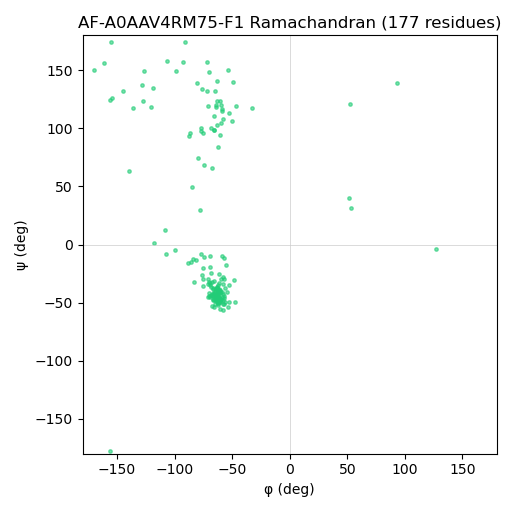1
ATOM 1421 N N . ILE A 1 178 ? 19.255 6.455 -7.171 1.00 31.80 178 ILE A N 1
ATOM 1422 C CA . ILE A 1 178 ? 19.729 7.592 -6.392 1.00 31.80 178 ILE A CA 1
ATOM 1423 C C . ILE A 1 178 ? 19.849 7.068 -4.965 1.00 31.80 178 ILE A C 1
ATOM 1425 O O . ILE A 1 178 ? 18.870 6.561 -4.410 1.00 31.80 178 ILE A O 1
ATOM 1429 N N . VAL A 1 179 ? 21.080 7.110 -4.458 1.00 33.62 179 VAL A N 1
ATOM 1430 C CA . VAL A 1 179 ? 21.463 6.814 -3.070 1.00 33.62 179 VAL A CA 1
ATOM 1431 C C . VAL A 1 179 ? 21.236 8.064 -2.227 1.00 33.62 179 VAL A C 1
ATOM 1433 O O . VAL A 1 179 ? 21.560 9.156 -2.745 1.00 33.62 179 VAL A O 1
#